Protein AF-A0A2W6BPJ9-F1 (afdb_monomer)

Nearest PDB structures (foldseek):
  1zm5-assembly1_A  TM=8.215E-01  e=1.555E-15  Escherichia coli
  1omh-assembly1_A  TM=8.463E-01  e=1.061E-14  Escherichia coli
  8a1c-assembly1_A  TM=8.293E-01  e=7.998E-15  Escherichia coli
  3l6t-assembly1_A  TM=7.708E-01  e=1.687E-13  Escherichia coli
  3l57-assembly2_B  TM=8.097E-01  e=3.365E-12  Escherichia coli

Foldseek 3Di:
DDDDDDPDDDDDDDDDLKDKDWAWLVNQVVVLCVLQVVPDFDDDLQPDDDPNGRGFDFKFWLWDCVVLPHDRPDGQDSQCSNLLLVCAHSNPSHHQADADPVNIRRSWMWIKGWDPLQLLVCLSVDDPVVVVLLVVLLSVLLSQLQVVCLVPFLFDWDDPDPPDIDRHHFPIFGKMKTWDFFDPDDPPDHTFGITMMTITTSFTQHPVRGTYHTNPVSCVVCSNVSNLSSQVSSVVSVVVVVFAKDFLDDDRRSHIHTDPDDPVVSVVSCVVVVVVVVVVVVVVVVVVVVVVVVVD

Solvent-accessible surface area (backbone atoms only — not comparable to full-atom values): 16330 Å² total; per-residue (Å²): 136,84,81,84,82,84,82,74,86,76,85,87,76,80,97,53,52,43,41,79,45,81,35,39,48,90,54,30,64,69,50,51,39,51,63,62,39,76,72,60,82,71,59,71,69,67,90,40,67,54,98,81,38,60,46,53,53,73,31,32,44,66,32,48,34,64,82,53,79,41,66,54,89,47,67,53,47,69,70,45,49,53,31,35,34,71,36,19,32,73,69,76,67,44,75,43,42,80,59,43,98,82,68,63,35,70,15,28,38,35,43,31,42,43,59,44,62,45,53,15,52,47,46,71,72,41,57,73,70,59,27,52,51,53,50,50,29,50,52,54,11,48,44,52,21,53,53,46,40,37,75,70,41,47,29,31,71,45,75,80,50,98,89,41,71,47,67,37,55,33,78,41,44,32,27,35,33,31,48,46,57,52,42,81,65,51,91,98,45,68,30,35,53,33,38,31,32,45,30,36,38,55,26,27,24,37,89,85,70,46,47,33,62,61,32,62,66,49,47,58,74,43,36,67,59,45,34,48,44,23,51,52,40,30,51,51,42,42,42,74,74,67,50,56,74,36,68,59,29,72,88,87,42,76,36,56,37,49,57,89,57,60,65,72,58,51,59,68,50,34,57,70,58,53,52,53,51,51,53,51,52,51,51,50,54,52,50,51,53,53,49,53,66,71,75,108

Secondary structure (DSSP, 8-state):
-PPP------------SEEEEEEEHHHHHHHHHHHTTTTS---TT-S-EETTEE-PPPPEEEE-GGGGT--TTSPPPHHHHHHHHTTB-TTT-SBSSPPPTTS--EEEEEEEEE--HHHHHHHHHS-HHHHHHHHHHHHHHHHHHHHHHHHH---EEEE-SSS-EEEE--SEEEEEEEEEEEPPPBTTBPPPEEEEEEEEEEEEE-TTS-EE---HHHHHHHHHHHHHHHHHHHHHHHHHTT--EEEEESTTS-EEEETTS-HHHHHHT-HHHHHHHHHHHHHHHHHHHHHHHHH-

Radius of gyration: 20.71 Å; Cα contacts (8 Å, |Δi|>4): 487; chains: 1; bounding box: 56×62×58 Å

pLDDT: mean 82.39, std 17.47, range [24.72, 98.5]

Mean predicted aligned error: 9.36 Å

Sequence (296 aa):
MPEPSSSSADPQRGFGVLILAKITQSAAGGYAEYLEGKAQPPALGDYYLKDGERTEAPGRWSAGATQFGLDPGQPVTDAQLHTLMDVRRPDTGQELRRAGASGEAVAALDATFSAPKSVSAVWALAAPELRAQIEQAHEGAIDRALSYATRQVPMLRRRVSQDTVLHEKAIGLIATSWRHSTARAVEDQPPDPQLHSHVLLHGAVRRDGRIVAIDSRSWLVHQRELGAAYRTELARELAELGFALRRGTGRGERYFELGAIPQPLLERWSSRHHQVHAAIAQRLADQERELEATIA

Structure (mmCIF, N/CA/C/O backbone):
data_AF-A0A2W6BPJ9-F1
#
_entry.id   AF-A0A2W6BPJ9-F1
#
loop_
_atom_site.group_PDB
_atom_site.id
_atom_site.type_symbol
_atom_site.label_atom_id
_atom_site.label_alt_id
_atom_site.label_comp_id
_atom_site.label_asym_id
_atom_site.label_entity_id
_atom_site.label_seq_id
_atom_site.pdbx_PDB_ins_code
_atom_site.Cartn_x
_atom_site.Cartn_y
_atom_site.Cartn_z
_atom_site.occupancy
_atom_site.B_iso_or_equiv
_atom_site.auth_seq_id
_atom_site.auth_comp_id
_atom_site.auth_asym_id
_atom_site.auth_atom_id
_atom_site.pdbx_PDB_model_num
ATOM 1 N N . MET A 1 1 ? -6.645 46.620 0.895 1.00 30.94 1 MET A N 1
ATOM 2 C CA . MET A 1 1 ? -7.176 45.281 1.213 1.00 30.94 1 MET A CA 1
ATOM 3 C C . MET A 1 1 ? -6.167 44.262 0.720 1.00 30.94 1 MET A C 1
ATOM 5 O O . MET A 1 1 ? -5.995 44.199 -0.489 1.00 30.94 1 MET A O 1
ATOM 9 N N . PRO A 1 2 ? -5.434 43.566 1.599 1.00 29.72 2 PRO A N 1
ATOM 10 C CA . PRO A 1 2 ? -4.557 42.487 1.172 1.00 29.72 2 PRO A CA 1
ATOM 11 C C . PRO A 1 2 ? -5.348 41.174 1.099 1.00 29.72 2 PRO A C 1
ATOM 13 O O . PRO A 1 2 ? -6.142 40.872 1.991 1.00 29.72 2 PRO A O 1
ATOM 16 N N . GLU A 1 3 ? -5.155 40.434 0.011 1.00 25.17 3 GLU A N 1
ATOM 17 C CA . GLU A 1 3 ? -5.706 39.095 -0.198 1.00 25.17 3 GLU A CA 1
ATOM 18 C C . GLU A 1 3 ? -5.070 38.070 0.760 1.00 25.17 3 GLU A C 1
ATOM 20 O O . GLU A 1 3 ? -3.883 38.187 1.082 1.00 25.17 3 GLU A O 1
ATOM 25 N N . PRO A 1 4 ? -5.822 37.058 1.228 1.00 28.42 4 PRO A N 1
ATOM 26 C CA . PRO A 1 4 ? -5.275 36.007 2.069 1.00 28.42 4 PRO A CA 1
ATOM 27 C C . PRO A 1 4 ? -4.539 34.964 1.218 1.00 28.42 4 PRO A C 1
ATOM 29 O O . PRO A 1 4 ? -5.115 34.319 0.345 1.00 28.42 4 PRO A O 1
ATOM 32 N N . SER A 1 5 ? -3.257 34.768 1.518 1.00 27.42 5 SER A N 1
ATOM 33 C CA . SER A 1 5 ? -2.434 33.683 0.993 1.00 27.42 5 SER A CA 1
ATOM 34 C C . SER A 1 5 ? -2.898 32.330 1.549 1.00 27.42 5 SER A C 1
ATOM 36 O O . SER A 1 5 ? -2.730 32.015 2.728 1.00 27.42 5 SER A O 1
ATOM 38 N N . SER A 1 6 ? -3.479 31.492 0.690 1.00 27.53 6 SER A N 1
ATOM 39 C CA . SER A 1 6 ? -3.778 30.096 1.013 1.00 27.53 6 SER A CA 1
ATOM 40 C C . SER A 1 6 ? -2.497 29.258 0.956 1.00 27.53 6 SER A C 1
ATOM 42 O O . SER A 1 6 ? -2.103 28.751 -0.092 1.00 27.53 6 SER A O 1
ATOM 44 N N . SER A 1 7 ? -1.837 29.120 2.104 1.00 25.84 7 SER A N 1
ATO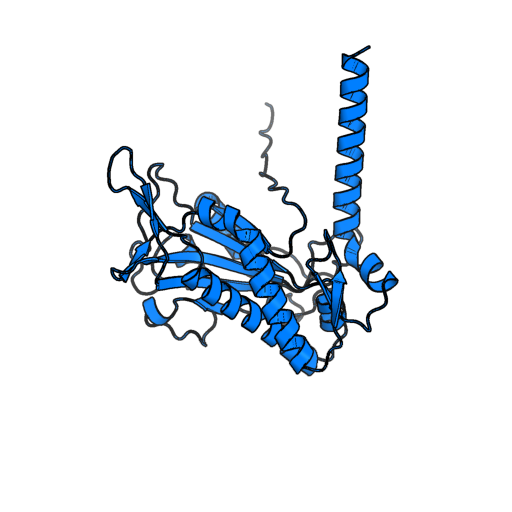M 45 C CA . SER A 1 7 ? -0.756 28.156 2.328 1.00 25.84 7 SER A CA 1
ATOM 46 C C . SER A 1 7 ? -1.319 26.727 2.306 1.00 25.84 7 SER A C 1
ATOM 48 O O . SER A 1 7 ? -1.768 26.217 3.334 1.00 25.84 7 SER A O 1
ATOM 50 N N . SER A 1 8 ? -1.284 26.059 1.150 1.00 28.19 8 SER A N 1
ATOM 51 C CA . SER A 1 8 ? -1.470 24.606 1.066 1.00 28.19 8 SER A CA 1
ATOM 52 C C . SER A 1 8 ? -0.246 23.913 1.669 1.00 28.19 8 SER A C 1
ATOM 54 O O . SER A 1 8 ? 0.868 24.074 1.173 1.00 28.19 8 SER A O 1
ATOM 56 N N . ALA A 1 9 ? -0.441 23.167 2.755 1.00 24.72 9 ALA A N 1
ATOM 57 C CA . ALA A 1 9 ? 0.614 22.406 3.413 1.00 24.72 9 ALA A CA 1
ATOM 58 C C . ALA A 1 9 ? 1.211 21.363 2.448 1.00 24.72 9 ALA A C 1
ATOM 60 O O . ALA A 1 9 ? 0.528 20.416 2.064 1.00 24.72 9 ALA A O 1
ATOM 61 N N . ASP A 1 10 ? 2.479 21.542 2.076 1.00 26.95 10 ASP A N 1
ATOM 62 C CA . ASP A 1 10 ? 3.282 20.598 1.293 1.00 26.95 10 ASP A CA 1
ATOM 63 C C . ASP A 1 10 ? 3.985 19.601 2.238 1.00 26.95 10 ASP A C 1
ATOM 65 O O . ASP A 1 10 ? 4.891 19.989 2.985 1.00 26.95 10 ASP A O 1
ATOM 69 N N . PRO A 1 11 ? 3.588 18.315 2.281 1.00 28.77 11 PRO A N 1
ATOM 70 C CA . PRO A 1 11 ? 4.271 17.327 3.097 1.00 28.77 11 PRO A CA 1
ATOM 71 C C . PRO A 1 11 ? 5.474 16.762 2.329 1.00 28.77 11 PRO A C 1
ATOM 73 O O . PRO A 1 11 ? 5.401 15.699 1.710 1.00 28.77 11 PRO A O 1
ATOM 76 N N . GLN A 1 12 ? 6.620 17.433 2.428 1.00 33.81 12 GLN A N 1
ATOM 77 C CA . GLN A 1 12 ? 7.905 16.896 1.970 1.00 33.81 12 GLN A CA 1
ATOM 78 C C . GLN A 1 12 ? 8.260 15.600 2.732 1.00 33.81 12 GLN A C 1
ATOM 80 O O . GLN A 1 12 ? 8.371 15.599 3.961 1.00 33.81 12 GLN A O 1
ATOM 85 N N . ARG A 1 13 ? 8.453 14.475 2.020 1.00 33.78 13 ARG A N 1
ATOM 86 C CA . ARG A 1 13 ? 8.927 13.190 2.584 1.00 33.78 13 ARG A CA 1
ATOM 87 C C . ARG A 1 13 ? 9.952 12.520 1.663 1.00 33.78 13 ARG A C 1
ATOM 89 O O . ARG A 1 13 ? 9.759 12.438 0.455 1.00 33.78 13 ARG A O 1
ATOM 96 N N . GLY A 1 14 ? 11.051 12.058 2.263 1.00 28.09 14 GLY A N 1
ATOM 97 C CA . GLY A 1 14 ? 12.204 11.467 1.577 1.00 28.09 14 GLY A CA 1
ATOM 98 C C . GLY A 1 14 ? 11.950 10.097 0.941 1.00 28.09 14 GLY A C 1
ATOM 99 O O . GLY A 1 14 ? 11.017 9.381 1.300 1.00 28.09 14 GLY A O 1
ATOM 100 N N . PHE A 1 15 ? 12.837 9.727 0.013 1.00 35.34 15 PHE A N 1
ATOM 101 C CA . PHE A 1 15 ? 12.783 8.479 -0.749 1.00 35.34 15 PHE A CA 1
ATOM 102 C C . PHE A 1 15 ? 12.939 7.245 0.148 1.00 35.34 15 PHE A C 1
ATOM 104 O O . PHE A 1 15 ? 14.020 6.938 0.658 1.00 35.34 15 PHE A O 1
ATOM 111 N N . GLY A 1 16 ? 11.839 6.519 0.311 1.00 47.81 16 GLY A N 1
ATOM 112 C CA . GLY A 1 16 ? 11.780 5.194 0.907 1.00 47.81 16 GLY A CA 1
ATOM 113 C C . GLY A 1 16 ? 10.773 4.345 0.141 1.00 47.81 16 GLY A C 1
ATOM 114 O O . GLY A 1 16 ? 9.796 4.863 -0.384 1.00 47.81 16 GLY A O 1
ATOM 115 N N . VAL A 1 17 ? 11.008 3.034 0.078 1.00 55.97 17 VAL A N 1
ATOM 116 C CA . VAL A 1 17 ? 10.082 2.086 -0.573 1.00 55.97 17 VAL A CA 1
ATOM 117 C C . VAL A 1 17 ? 8.724 2.002 0.136 1.00 55.97 17 VAL A C 1
ATOM 119 O O . VAL A 1 17 ? 7.738 1.615 -0.479 1.00 55.97 17 VAL A O 1
ATOM 122 N N . LEU A 1 18 ? 8.670 2.401 1.408 1.00 64.31 18 LEU A N 1
ATOM 123 C CA . LEU A 1 18 ? 7.434 2.654 2.132 1.00 64.31 18 LEU A CA 1
ATOM 124 C C . LEU A 1 18 ? 7.443 4.098 2.635 1.00 64.31 18 LEU A C 1
ATOM 126 O O . LEU A 1 18 ? 8.351 4.474 3.382 1.00 64.31 18 LEU A O 1
ATOM 130 N N . ILE A 1 19 ? 6.435 4.876 2.252 1.00 74.25 19 ILE A N 1
ATOM 131 C CA . ILE A 1 19 ? 6.173 6.210 2.800 1.00 74.25 19 ILE A CA 1
ATOM 132 C C . ILE A 1 19 ? 4.912 6.116 3.652 1.00 74.25 19 ILE A C 1
ATOM 134 O O . ILE A 1 19 ? 3.911 5.563 3.219 1.00 74.25 19 ILE A O 1
ATOM 138 N N . LEU A 1 20 ? 4.963 6.636 4.877 1.00 64.81 20 LEU A N 1
ATOM 139 C CA . LEU A 1 20 ? 3.768 6.819 5.698 1.00 64.81 20 LEU A CA 1
ATOM 140 C C . LEU A 1 20 ? 3.263 8.251 5.523 1.00 64.81 20 LEU A C 1
ATOM 142 O O . LEU A 1 20 ? 4.095 9.148 5.464 1.00 64.81 20 LEU A O 1
ATOM 146 N N . ALA A 1 21 ? 1.961 8.505 5.551 1.00 76.25 21 ALA A N 1
ATOM 147 C CA . ALA A 1 21 ? 1.366 9.821 5.775 1.00 76.25 21 ALA A CA 1
ATOM 148 C C . ALA A 1 21 ? 0.123 9.695 6.671 1.00 76.25 21 ALA A C 1
ATOM 150 O O . ALA A 1 21 ? -0.490 8.636 6.760 1.00 76.25 21 ALA A O 1
ATOM 151 N N . LYS A 1 22 ? -0.221 10.763 7.399 1.00 80.19 22 LYS A N 1
ATOM 152 C CA . LYS A 1 22 ? -1.467 10.833 8.178 1.00 80.19 22 LYS A CA 1
ATOM 153 C C . LYS A 1 22 ? -2.461 11.666 7.394 1.00 80.19 22 LYS A C 1
ATOM 155 O O . LYS A 1 22 ? -2.111 12.780 7.017 1.00 80.19 22 LYS A O 1
ATOM 160 N N . ILE A 1 23 ? -3.672 11.160 7.225 1.00 79.06 23 ILE A N 1
ATOM 161 C CA . ILE A 1 23 ? -4.756 11.903 6.593 1.00 79.06 23 ILE A CA 1
ATOM 162 C C . ILE A 1 23 ? -5.738 12.291 7.690 1.00 79.06 23 ILE A C 1
ATOM 164 O O . ILE A 1 23 ? -6.251 11.430 8.405 1.00 79.06 23 ILE A O 1
ATOM 168 N N . THR A 1 24 ? -5.946 13.588 7.882 1.00 78.88 24 THR A N 1
ATOM 169 C CA . THR A 1 24 ? -6.967 14.125 8.790 1.00 78.88 24 THR A CA 1
ATOM 170 C C . THR A 1 24 ? -8.324 14.109 8.091 1.00 78.88 24 THR A C 1
ATOM 172 O O . THR A 1 24 ? -8.383 14.137 6.863 1.00 78.88 24 THR A O 1
ATOM 175 N N . GLN A 1 25 ? -9.424 14.094 8.848 1.00 71.38 25 GLN A N 1
ATOM 176 C CA . GLN A 1 25 ? -10.772 14.182 8.263 1.00 71.38 25 GLN A CA 1
ATOM 177 C C . GLN A 1 25 ? -10.965 15.426 7.378 1.00 71.38 25 GLN A C 1
ATOM 179 O O . GLN A 1 25 ? -11.615 15.348 6.344 1.00 71.38 25 GLN A O 1
ATOM 184 N N . SER A 1 26 ? -10.343 16.556 7.723 1.00 74.31 26 SER A N 1
ATOM 185 C CA . SER A 1 26 ? -10.413 17.788 6.924 1.00 74.31 26 SER A CA 1
ATOM 186 C C . SER A 1 26 ? -9.778 17.664 5.533 1.00 74.31 26 SER A C 1
ATOM 188 O O . SER A 1 26 ? -10.244 18.300 4.594 1.00 74.31 26 SER A O 1
ATOM 190 N N . ALA A 1 27 ? -8.741 16.836 5.381 1.00 76.31 27 ALA A N 1
ATOM 191 C CA . ALA A 1 27 ? -8.066 16.587 4.104 1.00 76.31 27 ALA A CA 1
ATOM 192 C C . ALA A 1 27 ? -8.609 15.348 3.367 1.00 76.31 27 ALA A C 1
ATOM 194 O O . ALA A 1 27 ? -8.155 15.025 2.270 1.00 76.31 27 ALA A O 1
ATOM 195 N N . ALA A 1 28 ? -9.555 14.631 3.974 1.00 74.00 28 ALA A N 1
ATOM 196 C CA . ALA A 1 28 ? -9.960 13.302 3.550 1.00 74.00 28 ALA A CA 1
ATOM 197 C C . ALA A 1 28 ? -10.696 13.284 2.201 1.00 74.00 28 ALA A C 1
ATOM 199 O O . ALA A 1 28 ? -10.403 12.424 1.373 1.00 74.00 28 ALA A O 1
ATOM 200 N N . GLY A 1 29 ? -11.591 14.251 1.964 1.00 72.06 29 GLY A N 1
ATOM 201 C CA . GLY A 1 29 ? -12.359 14.356 0.717 1.00 72.06 29 GLY A CA 1
ATOM 202 C C . GLY A 1 29 ? -11.466 14.553 -0.510 1.00 72.06 29 GLY A C 1
ATOM 203 O O . GLY A 1 29 ? -11.461 13.715 -1.404 1.00 72.06 29 GLY A O 1
ATOM 204 N N . GLY A 1 30 ? -10.624 15.592 -0.504 1.00 71.88 30 GLY A N 1
ATOM 205 C CA . GLY A 1 30 ? -9.704 15.851 -1.620 1.00 71.88 30 GLY A CA 1
ATOM 206 C C . GLY A 1 30 ? -8.657 14.747 -1.817 1.00 71.88 30 GLY A C 1
ATOM 207 O O . GLY A 1 30 ? -8.194 14.511 -2.929 1.00 71.88 30 GLY A O 1
ATOM 208 N N . TYR A 1 31 ? -8.295 14.028 -0.750 1.00 78.25 31 TYR A N 1
ATOM 209 C CA . TYR A 1 31 ? -7.396 12.883 -0.863 1.00 78.25 31 TYR A CA 1
ATOM 210 C C . TYR A 1 31 ? -8.085 11.654 -1.493 1.00 78.25 31 TYR A C 1
ATOM 212 O O . TYR A 1 31 ? -7.448 10.943 -2.266 1.00 78.25 31 TYR A O 1
ATOM 220 N N . ALA A 1 32 ? -9.374 11.418 -1.219 1.00 75.00 32 ALA A N 1
ATOM 221 C CA . ALA A 1 32 ? -10.152 10.369 -1.884 1.00 75.00 32 ALA A CA 1
ATOM 222 C C . ALA A 1 32 ? -10.279 10.636 -3.395 1.00 75.00 32 ALA A C 1
ATOM 224 O O . ALA A 1 32 ? -9.968 9.762 -4.200 1.00 75.00 32 ALA A O 1
ATOM 225 N N . GLU A 1 33 ? -10.605 11.873 -3.779 1.00 74.69 33 GLU A N 1
ATOM 226 C CA . GLU A 1 33 ? -10.679 12.290 -5.189 1.00 74.69 33 GLU A CA 1
ATOM 227 C C . GLU A 1 33 ? -9.340 12.121 -5.927 1.00 74.69 33 GLU A C 1
ATOM 229 O O . GLU A 1 33 ? -9.310 11.739 -7.100 1.00 74.69 33 GLU A O 1
ATOM 234 N N . TYR A 1 34 ? -8.219 12.373 -5.238 1.00 76.38 34 TYR A N 1
ATOM 235 C CA . TYR A 1 34 ? -6.876 12.143 -5.774 1.00 76.38 34 TYR A CA 1
ATOM 236 C C . TYR A 1 34 ? -6.618 10.664 -6.100 1.00 76.38 34 TYR A C 1
ATOM 238 O O . TYR A 1 34 ? -6.076 10.373 -7.166 1.00 76.38 34 TYR A O 1
ATOM 246 N N . LEU A 1 35 ? -7.001 9.739 -5.213 1.00 75.88 35 LEU A N 1
ATOM 247 C CA . LEU A 1 35 ? -6.808 8.297 -5.421 1.00 75.88 35 LEU A CA 1
ATOM 248 C C . LEU A 1 35 ? -7.675 7.731 -6.550 1.00 75.88 35 LEU A C 1
ATOM 250 O O . LEU A 1 35 ? -7.295 6.766 -7.205 1.00 75.88 35 LEU A O 1
ATOM 254 N N . GLU A 1 36 ? -8.838 8.329 -6.783 1.00 71.69 36 GLU A N 1
ATOM 255 C CA . GLU A 1 36 ? -9.759 7.926 -7.849 1.00 71.69 36 GLU A CA 1
ATOM 256 C C . GLU A 1 36 ? -9.376 8.512 -9.219 1.00 71.69 36 GLU A C 1
ATOM 258 O O . GLU A 1 36 ? -10.082 8.303 -10.202 1.00 71.69 36 GLU A O 1
ATOM 263 N N . GLY A 1 37 ? -8.277 9.270 -9.307 1.00 64.88 37 GLY A N 1
ATOM 264 C CA . GLY A 1 37 ? -7.818 9.886 -10.555 1.00 64.88 37 GLY A CA 1
ATOM 265 C C . GLY A 1 37 ? -8.689 11.049 -11.049 1.00 64.88 37 GLY A C 1
ATOM 266 O O . GLY A 1 37 ? -8.363 11.655 -12.065 1.00 64.88 37 GLY A O 1
ATOM 267 N N . LYS A 1 38 ? -9.745 11.429 -10.313 1.00 61.28 38 LYS A N 1
ATOM 268 C CA . LYS A 1 38 ? -10.699 12.497 -10.682 1.00 61.28 38 LYS A CA 1
ATOM 269 C C . LYS A 1 38 ? -10.094 13.906 -10.649 1.00 61.28 38 LYS A C 1
ATOM 271 O O . LYS A 1 38 ? -10.694 14.850 -11.151 1.00 61.28 38 LYS A O 1
ATOM 276 N N . ALA A 1 39 ? -8.912 14.059 -10.056 1.00 55.94 39 ALA A N 1
ATOM 277 C CA . ALA A 1 39 ? -8.287 15.354 -9.805 1.00 55.94 39 ALA A CA 1
ATOM 278 C C . ALA A 1 39 ? -7.366 15.869 -10.933 1.00 55.94 39 ALA A C 1
ATOM 280 O O . ALA A 1 39 ? -6.827 16.968 -10.797 1.00 55.94 39 ALA A O 1
ATOM 281 N N . GLN A 1 40 ? -7.109 15.102 -12.006 1.00 59.91 40 GLN A N 1
ATOM 282 C CA . GLN A 1 40 ? -6.128 15.487 -13.036 1.00 59.91 40 GLN A CA 1
ATOM 283 C C . GLN A 1 40 ? -6.548 15.099 -14.464 1.00 59.91 40 GLN A C 1
ATOM 285 O O . GLN A 1 40 ? -7.063 14.001 -14.664 1.00 59.91 40 GLN A O 1
ATOM 290 N N . PRO A 1 41 ? -6.282 15.956 -15.471 1.00 54.84 41 PRO A N 1
ATOM 291 C CA . PRO A 1 41 ? -6.502 15.610 -16.873 1.00 54.84 41 PRO A CA 1
ATOM 292 C C . PRO A 1 41 ? -5.524 14.512 -17.347 1.00 54.84 41 PRO A C 1
ATOM 294 O O . PRO A 1 41 ? -4.420 14.414 -16.799 1.00 54.84 41 PRO A O 1
ATOM 297 N N . PRO A 1 42 ? -5.888 13.714 -18.373 1.00 58.38 42 PRO A N 1
ATOM 298 C CA . PRO A 1 42 ? -4.999 12.708 -18.955 1.00 58.38 42 PRO A CA 1
ATOM 299 C C . PRO A 1 42 ? -3.732 13.340 -19.545 1.00 58.38 42 PRO A C 1
ATOM 301 O O . PRO A 1 42 ? -3.794 14.405 -20.166 1.00 58.38 42 PRO A O 1
ATOM 304 N N . ALA A 1 43 ? -2.589 12.673 -19.392 1.00 60.47 43 ALA A N 1
ATOM 305 C CA . ALA A 1 43 ? -1.291 13.141 -19.869 1.00 60.47 43 ALA A CA 1
ATOM 306 C C . ALA A 1 43 ? -0.509 12.049 -20.616 1.00 60.47 43 ALA A C 1
ATOM 308 O O . ALA A 1 43 ? -0.782 10.850 -20.536 1.00 60.47 43 ALA A O 1
ATOM 309 N N . LEU A 1 44 ? 0.509 12.477 -21.368 1.00 51.69 44 LEU A N 1
ATOM 310 C CA . LEU A 1 44 ? 1.397 11.573 -22.093 1.00 51.69 44 LEU A CA 1
ATOM 311 C C . LEU A 1 44 ? 2.185 10.717 -21.088 1.00 51.69 44 LEU A C 1
ATOM 313 O O . LEU A 1 44 ? 3.000 11.256 -20.349 1.00 51.69 44 LEU A O 1
ATOM 317 N N . GLY A 1 45 ? 1.944 9.404 -21.057 1.00 55.84 45 GLY A N 1
ATOM 318 C CA . GLY A 1 45 ? 2.510 8.496 -20.049 1.00 55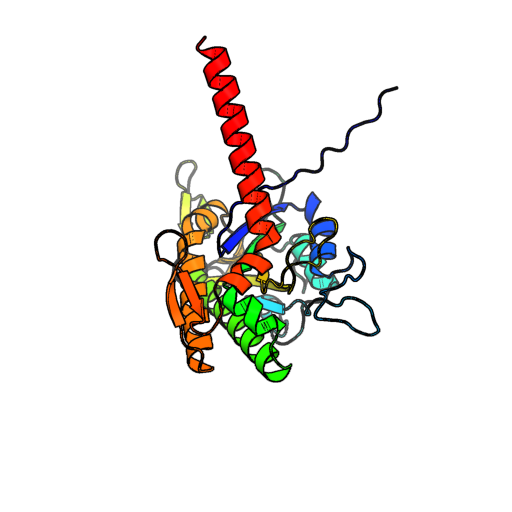.84 45 GLY A CA 1
ATOM 319 C C . GLY A 1 45 ? 1.471 7.800 -19.165 1.00 55.84 45 GLY A C 1
ATOM 320 O O . GLY A 1 45 ? 1.858 6.995 -18.323 1.00 55.84 45 GLY A O 1
ATOM 321 N N . ASP A 1 46 ? 0.175 8.055 -19.362 1.00 66.25 46 ASP A N 1
ATOM 322 C CA . ASP A 1 46 ? -0.889 7.300 -18.697 1.00 66.25 46 ASP A CA 1
ATOM 323 C C . ASP A 1 46 ? -1.036 5.901 -19.311 1.00 66.25 46 ASP A C 1
ATOM 325 O O . ASP A 1 46 ? -1.332 5.729 -20.493 1.00 66.25 46 ASP A O 1
ATOM 329 N N . TYR A 1 47 ? -0.813 4.877 -18.487 1.00 62.31 47 TYR A N 1
ATOM 330 C CA . TYR A 1 47 ? -0.807 3.474 -18.917 1.00 62.31 47 TYR A CA 1
ATOM 331 C C . TYR A 1 47 ? -2.186 2.803 -18.841 1.00 62.31 47 TYR A C 1
ATOM 333 O O . TYR A 1 47 ? -2.353 1.695 -19.356 1.00 62.31 47 TYR A O 1
ATOM 341 N N . TYR A 1 48 ? -3.162 3.466 -18.216 1.00 60.59 48 TYR A N 1
ATOM 342 C CA . TYR A 1 48 ? -4.549 3.025 -18.123 1.00 60.59 48 TYR A CA 1
ATOM 343 C C . TYR A 1 48 ? -5.470 4.114 -18.672 1.00 60.59 48 TYR A C 1
ATOM 345 O O . TYR A 1 48 ? -5.739 5.125 -18.020 1.00 60.59 48 TYR A O 1
ATOM 353 N N . LEU A 1 49 ? -5.951 3.886 -19.892 1.00 64.81 49 LEU A N 1
ATOM 354 C CA . LEU A 1 49 ? -6.931 4.735 -20.555 1.00 64.81 49 LEU A CA 1
ATOM 355 C C . LEU A 1 49 ? -8.185 3.910 -20.831 1.00 64.81 49 LEU A C 1
ATOM 357 O O . LEU A 1 49 ? -8.099 2.826 -21.414 1.00 64.81 49 LEU A O 1
ATOM 361 N N . LYS A 1 50 ? -9.345 4.432 -20.441 1.00 56.16 50 LYS A N 1
ATOM 362 C CA . LYS A 1 50 ? -10.655 3.908 -20.825 1.00 56.16 50 LYS A CA 1
ATOM 363 C C . LYS A 1 50 ? -11.400 5.010 -21.561 1.00 56.16 50 LYS A C 1
ATOM 365 O O . LYS A 1 50 ? -11.522 6.110 -21.043 1.00 56.16 50 LYS A O 1
ATOM 370 N N . ASP A 1 51 ? -11.838 4.730 -22.785 1.00 66.88 51 ASP A N 1
ATOM 371 C CA . ASP A 1 51 ? -12.537 5.701 -23.643 1.00 66.88 51 ASP A CA 1
ATOM 372 C C . ASP A 1 51 ? -11.766 7.029 -23.844 1.00 66.88 51 ASP A C 1
ATOM 374 O O . ASP A 1 51 ? -12.348 8.074 -24.110 1.00 66.88 51 ASP A O 1
ATOM 378 N N . GLY A 1 52 ? -10.430 6.986 -23.739 1.00 60.88 52 GLY A N 1
ATOM 379 C CA . GLY A 1 52 ? -9.554 8.161 -23.828 1.00 60.88 52 GLY A CA 1
ATOM 380 C C . GLY A 1 52 ? -9.376 8.931 -22.514 1.00 60.88 52 GLY A C 1
ATOM 381 O O . GLY A 1 52 ? -8.564 9.852 -22.465 1.00 60.88 52 GLY A O 1
ATOM 382 N N . GLU A 1 53 ? -10.067 8.534 -21.446 1.00 59.19 53 GLU A N 1
ATOM 383 C CA . GLU A 1 53 ? -9.927 9.107 -20.110 1.00 59.19 53 GLU A CA 1
ATOM 384 C C . GLU A 1 53 ? -8.987 8.269 -19.239 1.00 59.19 53 GLU A C 1
ATOM 386 O O . GLU A 1 53 ? -8.983 7.033 -19.283 1.00 59.19 53 GLU A O 1
ATOM 391 N N . ARG A 1 54 ? -8.185 8.950 -18.416 1.00 63.16 54 ARG A N 1
ATOM 392 C CA . ARG A 1 54 ? -7.343 8.302 -17.410 1.00 63.16 54 ARG A CA 1
ATOM 393 C C . ARG A 1 54 ? -8.240 7.558 -16.431 1.00 63.16 54 ARG A C 1
ATOM 395 O O . ARG A 1 54 ? -9.148 8.134 -15.845 1.00 63.16 54 ARG A O 1
ATOM 402 N N . THR A 1 55 ? -7.970 6.275 -16.246 1.00 65.00 55 THR A N 1
ATOM 403 C CA . THR A 1 55 ? -8.661 5.450 -15.254 1.00 65.00 55 THR A CA 1
ATOM 404 C C . THR A 1 55 ? -7.608 4.794 -14.383 1.00 65.00 55 THR A C 1
ATOM 406 O O . THR A 1 55 ? -6.825 3.995 -14.878 1.00 65.00 55 THR A O 1
ATOM 409 N N . GLU A 1 56 ? -7.553 5.126 -13.096 1.00 69.88 56 GLU A N 1
ATOM 410 C CA . GLU A 1 56 ? -6.681 4.398 -12.168 1.00 69.88 56 GLU A CA 1
ATOM 411 C C . GLU A 1 56 ? -7.205 2.976 -11.935 1.00 69.88 56 GLU A C 1
ATOM 413 O O . GLU A 1 56 ? -8.377 2.666 -12.181 1.00 69.88 56 GLU A O 1
ATOM 418 N N . ALA A 1 57 ? -6.331 2.089 -11.456 1.00 76.62 57 ALA A N 1
ATOM 419 C CA . ALA A 1 57 ? -6.768 0.758 -11.061 1.00 76.62 57 ALA A CA 1
ATOM 420 C C . ALA A 1 57 ? -7.867 0.874 -9.984 1.00 76.62 57 ALA A C 1
ATOM 422 O O . ALA A 1 57 ? -7.735 1.694 -9.069 1.00 76.62 57 ALA A O 1
ATOM 423 N N . PRO A 1 58 ? -8.936 0.059 -10.057 1.00 84.38 58 PRO A N 1
ATOM 424 C CA . PRO A 1 58 ? -10.013 0.133 -9.083 1.00 84.38 58 PRO A CA 1
ATOM 425 C C . PRO A 1 58 ? -9.465 -0.099 -7.674 1.00 84.38 58 PRO A C 1
ATOM 427 O O . PRO A 1 58 ? -8.611 -0.967 -7.461 1.00 84.38 58 PRO A O 1
ATOM 430 N N . GLY A 1 59 ? -9.976 0.666 -6.708 1.00 90.81 59 GLY A N 1
ATOM 431 C CA . GLY A 1 59 ? -9.634 0.469 -5.305 1.00 90.81 59 GLY A CA 1
ATOM 432 C C . GLY A 1 59 ? -9.956 -0.961 -4.878 1.00 90.81 59 GLY A C 1
ATOM 433 O O . GLY A 1 59 ? -10.986 -1.513 -5.265 1.00 90.81 59 GLY A O 1
ATOM 434 N N . ARG A 1 60 ? -9.095 -1.577 -4.068 1.00 95.38 60 ARG A N 1
ATOM 435 C CA . ARG A 1 60 ? -9.333 -2.921 -3.519 1.00 95.38 60 ARG A CA 1
ATOM 436 C C . ARG A 1 60 ? -9.329 -2.935 -2.003 1.00 95.38 60 ARG A C 1
ATOM 438 O O . ARG A 1 60 ? -8.715 -2.088 -1.353 1.00 95.38 60 ARG A O 1
ATOM 445 N N . TRP A 1 61 ? -9.931 -3.972 -1.441 1.00 97.31 61 TRP A N 1
ATOM 446 C CA . TRP A 1 61 ? -9.761 -4.317 -0.039 1.00 97.31 61 TRP A CA 1
ATOM 447 C C . TRP A 1 61 ? -8.455 -5.090 0.157 1.00 97.31 61 TRP A C 1
ATOM 449 O O . TRP A 1 61 ? -8.330 -6.225 -0.287 1.00 97.31 61 TRP A O 1
ATOM 459 N N . SER A 1 62 ? -7.489 -4.499 0.859 1.00 96.50 62 SER A N 1
ATOM 460 C CA . SER A 1 62 ? -6.262 -5.203 1.270 1.00 96.50 62 SER A CA 1
ATOM 461 C C . SER A 1 62 ? -6.436 -5.931 2.606 1.00 96.50 62 SER A C 1
ATOM 463 O O . SER A 1 62 ? -5.707 -6.874 2.902 1.00 96.50 62 SER A O 1
ATOM 465 N N . ALA A 1 63 ? -7.390 -5.499 3.440 1.00 97.06 63 ALA A N 1
ATOM 466 C CA . ALA A 1 63 ? -7.790 -6.204 4.655 1.00 97.06 63 ALA A CA 1
ATOM 467 C C . ALA A 1 63 ? -9.162 -5.737 5.169 1.00 97.06 63 ALA A C 1
ATOM 469 O O . ALA A 1 63 ? -9.528 -4.569 5.045 1.00 97.06 63 ALA A O 1
ATOM 470 N N . GLY A 1 64 ? -9.887 -6.634 5.841 1.00 95.88 64 GLY A N 1
ATOM 471 C CA . GLY A 1 64 ? -11.000 -6.252 6.715 1.00 95.88 64 GLY A CA 1
ATOM 472 C C . GLY A 1 64 ? -12.380 -6.127 6.066 1.00 95.88 64 GLY A C 1
ATOM 473 O O . GLY A 1 64 ? -13.329 -5.882 6.802 1.00 95.88 64 GLY A O 1
ATOM 474 N N . ALA A 1 65 ? -12.534 -6.358 4.756 1.00 96.88 65 ALA A N 1
ATOM 475 C CA . ALA A 1 65 ? -13.839 -6.320 4.072 1.00 96.88 65 ALA A CA 1
ATOM 476 C C . ALA A 1 65 ? -14.908 -7.179 4.777 1.00 96.88 65 ALA A C 1
ATOM 478 O O . ALA A 1 65 ? -16.026 -6.736 5.039 1.00 96.88 65 ALA A O 1
ATOM 479 N N . THR A 1 66 ? -14.522 -8.387 5.196 1.00 96.25 66 THR A N 1
ATOM 480 C CA . THR A 1 66 ? -15.412 -9.343 5.868 1.00 96.25 66 THR A CA 1
ATOM 481 C C . THR A 1 66 ? -15.902 -8.870 7.240 1.00 96.25 66 THR A C 1
ATOM 483 O O . THR A 1 66 ? -16.940 -9.338 7.699 1.00 96.25 66 THR A O 1
ATOM 486 N N . GLN A 1 67 ? -15.232 -7.900 7.880 1.00 95.62 67 GLN A N 1
ATOM 487 C CA . GLN A 1 67 ? -15.705 -7.268 9.126 1.00 95.62 67 GLN A CA 1
ATOM 488 C C . GLN A 1 67 ? -16.970 -6.420 8.923 1.00 95.62 67 GLN A C 1
ATOM 490 O O . GLN A 1 67 ? -17.613 -6.027 9.900 1.00 95.62 67 GLN A O 1
ATOM 495 N N . PHE A 1 68 ? -17.301 -6.133 7.666 1.00 96.56 68 PHE A N 1
ATOM 496 C CA . PHE A 1 68 ? -18.478 -5.388 7.232 1.00 96.56 68 PHE A CA 1
ATOM 497 C C . PHE A 1 68 ? -19.436 -6.265 6.408 1.00 96.56 68 PHE A C 1
ATOM 499 O O . PHE A 1 68 ? -20.349 -5.747 5.778 1.00 96.56 68 PHE A O 1
ATOM 506 N N . GLY A 1 69 ? -19.210 -7.585 6.354 1.00 96.50 69 GLY A N 1
ATOM 507 C CA . GLY A 1 69 ? -19.986 -8.486 5.494 1.00 96.50 69 GLY A CA 1
ATOM 508 C C . GLY A 1 69 ? -19.772 -8.253 3.993 1.00 96.50 69 GLY A C 1
ATOM 509 O O . GLY A 1 69 ? -20.609 -8.662 3.195 1.00 96.50 69 GLY A O 1
ATOM 510 N N . LEU A 1 70 ? -18.676 -7.591 3.609 1.00 96.75 70 LEU A N 1
ATOM 511 C CA . LEU A 1 70 ? -18.336 -7.305 2.217 1.00 96.75 70 LEU A CA 1
ATOM 512 C C . LEU A 1 70 ? -17.422 -8.393 1.643 1.00 96.75 70 LEU A C 1
ATOM 514 O O . LEU A 1 70 ? -16.580 -8.956 2.352 1.00 96.75 70 LEU A O 1
ATOM 518 N N . ASP A 1 71 ? -17.570 -8.649 0.345 1.00 95.31 71 ASP A N 1
ATOM 519 C CA . ASP A 1 71 ? -16.697 -9.544 -0.411 1.00 95.31 71 ASP A CA 1
ATOM 520 C C . ASP A 1 71 ? -15.353 -8.846 -0.704 1.00 95.31 71 ASP A C 1
ATOM 522 O O . ASP A 1 71 ? -15.345 -7.822 -1.393 1.00 95.31 71 ASP A O 1
ATOM 526 N N . PRO A 1 72 ? -14.209 -9.365 -0.213 1.00 92.81 72 PRO A N 1
ATOM 527 C CA . PRO A 1 72 ? -12.896 -8.789 -0.505 1.00 92.81 72 PRO A CA 1
ATOM 528 C C . PRO A 1 72 ? -12.504 -8.861 -1.990 1.00 92.81 72 PRO A C 1
ATOM 530 O O . PRO A 1 72 ? -11.588 -8.149 -2.392 1.00 92.81 72 PRO A O 1
ATOM 533 N N . GLY A 1 73 ? -13.161 -9.705 -2.794 1.00 92.50 73 GLY A N 1
ATOM 534 C CA . GLY A 1 73 ? -12.945 -9.790 -4.239 1.00 92.50 73 GLY A CA 1
ATOM 535 C C . GLY A 1 73 ? -13.604 -8.662 -5.037 1.00 92.50 73 GLY A C 1
ATOM 536 O O . GLY A 1 73 ? -13.260 -8.467 -6.202 1.00 92.50 73 GLY A O 1
ATOM 537 N N . GLN A 1 74 ? -14.529 -7.909 -4.431 1.00 94.62 74 GLN A N 1
ATOM 538 C CA . GLN A 1 74 ? -15.163 -6.761 -5.075 1.00 94.62 74 GLN A CA 1
ATOM 539 C C . GLN A 1 74 ? -14.329 -5.484 -4.883 1.00 94.62 74 GLN A C 1
ATOM 541 O O . GLN A 1 74 ? -13.744 -5.285 -3.811 1.00 94.62 74 GLN A O 1
ATOM 546 N N . PRO A 1 75 ? -14.297 -4.584 -5.883 1.00 94.31 75 PRO A N 1
ATOM 547 C CA . PRO A 1 75 ? -13.698 -3.267 -5.731 1.00 94.31 75 PRO A CA 1
ATOM 548 C C . PRO A 1 75 ? -14.296 -2.465 -4.572 1.00 94.31 75 PRO A C 1
ATOM 550 O O . PRO A 1 75 ? -15.486 -2.558 -4.266 1.00 94.31 75 PRO A O 1
ATOM 553 N N . VAL A 1 76 ? -13.466 -1.622 -3.963 1.00 94.69 76 VAL A N 1
ATOM 554 C CA . VAL A 1 76 ? -13.915 -0.577 -3.043 1.00 94.69 76 VAL A CA 1
ATOM 555 C C . VAL A 1 76 ? -14.636 0.478 -3.867 1.00 94.69 76 VAL A C 1
ATOM 557 O O . VAL A 1 76 ? -14.048 1.082 -4.759 1.00 94.69 76 VAL A O 1
ATOM 560 N N . THR A 1 77 ? -15.909 0.694 -3.562 1.00 93.12 77 THR A N 1
ATOM 561 C CA . THR A 1 77 ? -16.698 1.763 -4.190 1.00 93.12 77 THR A CA 1
ATOM 562 C C . THR A 1 77 ? -16.346 3.127 -3.598 1.00 93.12 77 THR A C 1
ATOM 564 O O . THR A 1 77 ? -15.996 3.214 -2.418 1.00 93.12 77 THR A O 1
ATOM 567 N N . ASP A 1 78 ? -16.553 4.196 -4.365 1.00 88.12 78 ASP A N 1
ATOM 568 C CA . ASP A 1 78 ? -16.373 5.583 -3.917 1.00 88.12 78 ASP A CA 1
ATOM 569 C C . ASP A 1 78 ? -17.144 5.850 -2.613 1.00 88.12 78 ASP A C 1
ATOM 571 O O . ASP A 1 78 ? -16.603 6.356 -1.631 1.00 88.12 78 ASP A O 1
ATOM 575 N N . ALA A 1 79 ? -18.406 5.409 -2.540 1.00 91.81 79 ALA A N 1
ATOM 576 C CA . ALA A 1 79 ? -19.240 5.573 -1.350 1.00 91.81 79 ALA A CA 1
ATOM 577 C C . ALA A 1 79 ? -18.650 4.871 -0.111 1.00 91.81 79 ALA A C 1
ATOM 579 O O . ALA A 1 79 ? -18.687 5.418 0.995 1.00 91.81 79 ALA A O 1
ATOM 580 N N . GLN A 1 80 ? -18.078 3.674 -0.282 1.00 95.69 80 GLN A N 1
ATOM 581 C CA . GLN A 1 80 ? -17.397 2.961 0.801 1.00 95.69 80 GLN A CA 1
ATOM 582 C C . GLN A 1 80 ? -16.118 3.685 1.227 1.00 95.69 80 GLN A C 1
ATOM 584 O O . GLN A 1 80 ? -15.880 3.807 2.430 1.00 95.69 80 GLN A O 1
ATOM 589 N N . LEU A 1 81 ? -15.320 4.183 0.275 1.00 93.56 81 LEU A N 1
ATOM 590 C CA . LEU A 1 81 ? -14.120 4.962 0.572 1.00 93.56 81 LEU A CA 1
ATOM 591 C C . LEU A 1 81 ? -14.481 6.222 1.362 1.00 93.56 81 LEU A C 1
ATOM 593 O O . LEU A 1 81 ? -13.963 6.401 2.461 1.00 93.56 81 LEU A O 1
ATOM 597 N N . HIS A 1 82 ? -15.407 7.044 0.867 1.00 90.81 82 HIS A N 1
ATOM 598 C CA . HIS A 1 82 ? -15.855 8.252 1.563 1.00 90.81 82 HIS A CA 1
ATOM 599 C C . HIS A 1 82 ? -16.372 7.942 2.975 1.00 90.81 82 HIS A C 1
ATOM 601 O O . HIS A 1 82 ? -15.963 8.591 3.936 1.00 90.81 82 HIS A O 1
ATOM 607 N N . THR A 1 83 ? -17.171 6.883 3.136 1.00 94.38 83 THR A N 1
ATOM 608 C CA . THR A 1 83 ? -17.676 6.465 4.455 1.00 94.38 83 THR A CA 1
ATOM 609 C C . THR A 1 83 ? -16.541 6.092 5.418 1.00 94.38 83 THR A C 1
ATOM 611 O O . THR A 1 83 ? -16.548 6.498 6.582 1.00 94.38 83 THR A O 1
ATOM 614 N N . LEU A 1 84 ? -15.536 5.345 4.952 1.00 94.31 84 LEU A N 1
ATOM 615 C CA . LEU A 1 84 ? -14.364 4.999 5.764 1.00 94.31 84 LEU A CA 1
ATOM 616 C C . LEU A 1 84 ? -13.527 6.232 6.124 1.00 94.31 84 LEU A C 1
ATOM 618 O O . LEU A 1 84 ? -13.042 6.340 7.251 1.00 94.31 84 LEU A O 1
ATOM 622 N N . MET A 1 85 ? -13.393 7.168 5.188 1.00 89.75 85 MET A N 1
ATOM 623 C CA . MET A 1 85 ? -12.663 8.423 5.357 1.00 89.75 85 MET A CA 1
ATOM 624 C C . MET A 1 85 ? -13.351 9.374 6.350 1.00 89.75 85 MET A C 1
ATOM 626 O O . MET A 1 85 ? -12.671 10.068 7.110 1.00 89.75 85 MET A O 1
ATOM 630 N N . ASP A 1 86 ? -14.677 9.292 6.465 1.00 91.00 86 ASP A N 1
ATOM 631 C CA . ASP A 1 86 ? -15.468 9.907 7.539 1.00 91.00 86 ASP A CA 1
ATOM 632 C C . ASP A 1 86 ? -15.355 9.161 8.881 1.00 91.00 86 ASP A C 1
ATOM 634 O O . ASP A 1 86 ? -15.982 9.538 9.873 1.00 91.00 86 ASP A O 1
ATOM 638 N N . VAL A 1 87 ? -14.518 8.120 8.955 1.00 92.62 87 VAL A N 1
ATOM 639 C CA . VAL A 1 87 ? -14.328 7.255 10.130 1.00 92.62 87 VAL A CA 1
ATOM 640 C C . VAL A 1 87 ? -15.642 6.574 10.519 1.00 92.62 87 VAL A C 1
ATOM 642 O O . VAL A 1 87 ? -15.973 6.412 11.696 1.00 92.62 87 VAL A O 1
ATOM 645 N N . ARG A 1 88 ? -16.398 6.135 9.510 1.00 94.44 88 ARG A N 1
ATOM 646 C CA . ARG A 1 88 ? -17.643 5.382 9.658 1.00 94.44 88 ARG A CA 1
ATOM 647 C C . ARG A 1 88 ? -17.532 4.007 9.023 1.00 94.44 88 ARG A C 1
ATOM 649 O O . ARG A 1 88 ? -16.671 3.733 8.189 1.00 94.44 88 ARG A O 1
ATOM 656 N N . ARG A 1 89 ? -18.390 3.101 9.475 1.00 95.94 89 ARG A N 1
ATOM 657 C CA . ARG A 1 89 ? -18.472 1.759 8.917 1.00 95.94 89 ARG A CA 1
ATOM 658 C C . ARG A 1 89 ? -19.289 1.782 7.621 1.00 95.94 89 ARG A C 1
ATOM 660 O O . ARG A 1 89 ? -20.373 2.363 7.625 1.00 95.94 89 ARG A O 1
ATOM 667 N N . PRO A 1 90 ? -18.834 1.117 6.550 1.00 95.94 90 PRO A N 1
ATOM 668 C CA . PRO A 1 90 ? -19.556 1.076 5.279 1.00 95.94 90 PRO A CA 1
ATOM 669 C C . PRO A 1 90 ? -20.831 0.217 5.309 1.00 95.94 90 PRO A C 1
ATOM 671 O O . PRO A 1 90 ? -21.661 0.348 4.419 1.00 95.94 90 PRO A O 1
ATOM 674 N N . ASP A 1 91 ? -21.000 -0.659 6.305 1.00 94.81 91 ASP A N 1
ATOM 675 C CA . ASP A 1 91 ? -22.171 -1.535 6.446 1.00 94.81 91 ASP A CA 1
ATOM 676 C C . ASP A 1 91 ? -23.325 -0.889 7.225 1.00 94.81 91 ASP A C 1
ATOM 678 O O . ASP A 1 91 ? -24.490 -1.089 6.893 1.00 94.81 91 ASP A O 1
ATOM 682 N N . THR A 1 92 ? -23.014 -0.121 8.271 1.00 95.62 92 THR A N 1
ATOM 683 C CA . THR A 1 92 ? -24.023 0.446 9.183 1.00 95.62 92 THR A CA 1
ATOM 684 C C . THR A 1 92 ? -24.031 1.969 9.242 1.00 95.62 92 THR A C 1
ATOM 686 O O . THR A 1 92 ? -24.931 2.544 9.851 1.00 95.62 92 THR A O 1
ATOM 689 N N . GLY A 1 93 ? -23.011 2.643 8.701 1.00 93.75 93 GLY A N 1
ATOM 690 C CA . GLY A 1 93 ? -22.811 4.089 8.844 1.00 93.75 93 GLY A CA 1
ATOM 691 C C . GLY A 1 93 ? -22.441 4.545 10.264 1.00 93.75 93 GLY A C 1
ATOM 692 O O . GLY A 1 93 ? -22.221 5.738 10.490 1.00 93.75 93 GLY A O 1
ATOM 693 N N . GLN A 1 94 ? -22.357 3.630 11.236 1.00 93.94 94 GLN A N 1
ATOM 694 C CA . GLN A 1 94 ? -21.946 3.938 12.608 1.00 93.94 94 GLN A CA 1
ATOM 695 C C . GLN A 1 94 ? -20.465 4.320 12.669 1.00 93.94 94 GLN A C 1
ATOM 697 O O . GLN A 1 94 ? -19.712 4.066 11.731 1.00 93.94 94 GLN A O 1
ATOM 702 N N . GLU A 1 95 ? -20.025 4.907 13.782 1.00 93.25 95 GLU A N 1
ATOM 703 C CA . GLU A 1 95 ? -18.606 5.210 13.988 1.00 93.25 95 GLU A CA 1
ATOM 704 C C . GLU A 1 95 ? -17.744 3.947 13.843 1.00 93.25 95 GLU A C 1
ATOM 706 O O . GLU A 1 95 ? -17.985 2.921 14.483 1.00 93.25 95 GLU A O 1
ATOM 711 N N . LEU A 1 96 ? -16.703 4.032 13.012 1.00 94.00 96 LEU A N 1
ATOM 712 C CA . LEU A 1 96 ? -15.733 2.958 12.816 1.00 94.00 96 LEU A CA 1
ATOM 713 C C . LEU A 1 96 ? -14.902 2.741 14.083 1.00 94.00 96 LEU A C 1
ATOM 715 O O . LEU A 1 96 ? -14.578 1.612 14.449 1.00 94.00 96 LEU A O 1
ATOM 719 N N . ARG A 1 97 ? -14.530 3.845 14.733 1.00 91.38 97 ARG A N 1
ATOM 720 C CA . ARG A 1 97 ? -13.730 3.896 15.956 1.00 91.38 97 ARG A CA 1
ATOM 721 C C . ARG A 1 97 ? -13.857 5.271 16.596 1.00 91.38 97 ARG A C 1
ATOM 723 O O . ARG A 1 97 ? -14.140 6.253 15.920 1.00 91.38 97 ARG A O 1
ATOM 730 N N . ARG A 1 98 ? -13.550 5.348 17.891 1.00 83.31 98 ARG A N 1
ATOM 731 C CA . ARG A 1 98 ? -13.533 6.621 18.624 1.00 83.31 98 ARG A CA 1
ATOM 732 C C . ARG A 1 98 ? -12.494 7.586 18.050 1.00 83.31 98 ARG A C 1
ATOM 734 O O . ARG A 1 98 ? -11.374 7.174 17.727 1.00 83.31 98 ARG A O 1
ATOM 741 N N . ALA A 1 99 ? -12.857 8.865 18.003 1.00 74.44 99 ALA A N 1
ATOM 742 C CA . ALA A 1 99 ? -11.934 9.956 17.718 1.00 74.44 99 ALA A CA 1
ATOM 743 C C . ALA A 1 99 ? -10.836 10.067 18.793 1.00 74.44 99 ALA A C 1
ATOM 745 O O . ALA A 1 99 ? -10.970 9.573 19.919 1.00 74.44 99 ALA A O 1
ATOM 746 N N . GLY A 1 100 ? -9.720 10.702 18.428 1.00 67.31 100 GLY A N 1
ATOM 747 C CA . GLY A 1 100 ? -8.641 10.996 19.367 1.00 67.31 100 GLY A CA 1
ATOM 748 C C . GLY A 1 100 ? -9.071 11.997 20.444 1.00 67.31 100 GLY A C 1
ATOM 749 O O . GLY A 1 100 ? -10.083 12.678 20.318 1.00 67.31 100 GLY A O 1
ATOM 750 N N . ALA A 1 101 ? -8.268 12.125 21.503 1.00 61.19 101 ALA A N 1
ATOM 751 C CA . ALA A 1 101 ? -8.551 13.042 22.615 1.00 61.19 101 ALA A CA 1
ATOM 752 C C . ALA A 1 101 ? -8.633 14.528 22.201 1.00 61.19 101 ALA A C 1
ATOM 754 O O . ALA A 1 101 ? -9.217 15.322 22.927 1.00 61.19 101 ALA A O 1
ATOM 755 N N . SER A 1 102 ? -8.060 14.897 21.052 1.00 60.03 102 SER A N 1
ATOM 756 C CA . SER A 1 102 ? -8.130 16.241 20.467 1.00 60.03 102 SER A CA 1
ATOM 757 C C . SER A 1 102 ? -9.412 16.504 19.666 1.00 60.03 102 SER A C 1
ATOM 759 O O . SER A 1 102 ? -9.534 17.571 19.077 1.00 60.03 102 SER A O 1
ATOM 761 N N . GLY A 1 103 ? -10.337 15.542 19.572 1.00 61.53 103 GLY A N 1
ATOM 762 C CA . GLY A 1 103 ? -11.547 15.643 18.744 1.00 61.53 103 GLY A CA 1
ATOM 763 C C . GLY A 1 103 ? -11.297 15.461 17.242 1.00 61.53 103 GLY A C 1
ATOM 764 O O . GLY A 1 103 ? -12.180 14.995 16.533 1.00 61.53 103 GLY A O 1
ATOM 765 N N . GLU A 1 104 ? -10.083 15.732 16.760 1.00 62.00 104 GLU A N 1
ATOM 766 C CA . GLU A 1 104 ? -9.681 15.466 15.379 1.00 62.00 104 GLU A CA 1
ATOM 767 C C . GLU A 1 104 ? -9.362 13.976 15.185 1.00 62.00 104 GLU A C 1
ATOM 769 O O . GLU A 1 104 ? -8.428 13.422 15.782 1.00 62.00 104 GLU A O 1
ATOM 774 N N . ALA A 1 105 ? -10.150 13.298 14.351 1.00 66.44 105 ALA A N 1
ATOM 775 C CA . ALA A 1 105 ? -9.852 11.935 13.953 1.00 66.44 105 ALA A CA 1
ATOM 776 C C . ALA A 1 105 ? -8.898 11.945 12.749 1.00 66.44 105 ALA A C 1
ATOM 778 O O . ALA A 1 105 ? -9.197 12.488 11.686 1.00 66.44 105 ALA A O 1
ATOM 779 N N . VAL A 1 106 ? -7.746 11.286 12.896 1.00 80.62 106 VAL A N 1
ATOM 780 C CA . VAL A 1 106 ? -7.001 10.790 11.729 1.00 80.62 106 VAL A CA 1
ATOM 781 C C . VAL A 1 106 ? -7.948 9.838 11.002 1.00 80.62 106 VAL A C 1
ATOM 783 O O . VAL A 1 106 ? -8.404 8.879 11.628 1.00 80.62 106 VAL A O 1
ATOM 786 N N . ALA A 1 107 ? -8.265 10.116 9.741 1.00 86.25 107 ALA A N 1
ATOM 787 C CA . ALA A 1 107 ? -9.132 9.307 8.891 1.00 86.25 107 ALA A CA 1
ATOM 788 C C . ALA A 1 107 ? -8.447 7.979 8.551 1.00 86.25 107 ALA A C 1
ATOM 790 O O . ALA A 1 107 ? -8.919 6.908 8.933 1.00 86.25 107 ALA A O 1
ATOM 791 N N . ALA A 1 108 ? -7.244 8.066 7.985 1.00 90.69 108 ALA A N 1
ATOM 792 C CA . ALA A 1 108 ? -6.414 6.916 7.664 1.00 90.69 108 ALA A CA 1
ATOM 793 C C . ALA A 1 108 ? -4.921 7.237 7.798 1.00 90.69 108 ALA A C 1
ATOM 795 O O . ALA A 1 108 ? -4.495 8.399 7.795 1.00 90.69 108 ALA A O 1
ATOM 796 N N . LEU A 1 109 ? -4.114 6.184 7.913 1.00 91.75 109 LEU A N 1
ATOM 797 C CA . LEU A 1 109 ? -2.687 6.258 7.616 1.00 91.75 109 LEU A CA 1
ATOM 798 C C . LEU A 1 109 ? -2.470 5.771 6.188 1.00 91.75 109 LEU A C 1
ATOM 800 O O . LEU A 1 109 ? -2.828 4.640 5.886 1.00 91.75 109 LEU A O 1
ATOM 804 N N . ASP A 1 110 ? -1.872 6.593 5.337 1.00 93.19 110 ASP A N 1
ATOM 805 C CA . ASP A 1 110 ? -1.442 6.171 4.005 1.00 93.19 110 ASP A CA 1
ATOM 806 C C . ASP A 1 110 ? -0.063 5.526 4.103 1.00 93.19 110 ASP A C 1
ATOM 808 O O . ASP A 1 110 ? 0.911 6.182 4.466 1.00 93.19 110 ASP A O 1
ATOM 812 N N . ALA A 1 111 ? -0.001 4.231 3.825 1.00 94.25 111 ALA A N 1
ATOM 813 C CA . ALA A 1 111 ? 1.206 3.444 3.677 1.00 94.25 111 ALA A CA 1
ATOM 814 C C . ALA A 1 111 ? 1.456 3.218 2.177 1.00 94.25 111 ALA A C 1
ATOM 816 O O . ALA A 1 111 ? 0.927 2.284 1.581 1.00 94.25 111 ALA A O 1
ATOM 817 N N . THR A 1 112 ? 2.265 4.073 1.557 1.00 93.12 112 THR A N 1
ATOM 818 C CA . THR A 1 112 ? 2.571 3.994 0.127 1.00 93.12 112 THR A CA 1
ATOM 819 C C . THR A 1 112 ? 3.701 3.005 -0.132 1.00 93.12 112 THR A C 1
ATOM 821 O O . THR A 1 112 ? 4.849 3.275 0.224 1.00 93.12 112 THR A O 1
ATOM 824 N N . PHE A 1 113 ? 3.405 1.883 -0.783 1.00 95.44 113 PHE A N 1
ATOM 825 C CA . PHE A 1 113 ? 4.387 0.872 -1.177 1.00 95.44 113 PHE A CA 1
ATOM 826 C C . PHE A 1 113 ? 4.832 1.105 -2.616 1.00 95.44 113 PHE A C 1
ATOM 828 O O . PHE A 1 113 ? 4.025 1.031 -3.535 1.00 95.44 113 PHE A O 1
ATOM 835 N N . SER A 1 114 ? 6.117 1.379 -2.819 1.00 94.25 114 SER A N 1
ATOM 836 C CA . SER A 1 114 ? 6.703 1.647 -4.136 1.00 94.25 114 SER A CA 1
ATOM 837 C C . SER A 1 114 ? 7.584 0.491 -4.590 1.00 94.25 114 SER A C 1
ATOM 839 O O . SER A 1 114 ? 8.497 0.080 -3.870 1.00 94.25 114 SER A O 1
ATOM 841 N N . ALA A 1 115 ? 7.345 -0.039 -5.788 1.00 95.25 115 ALA A N 1
ATOM 842 C CA . ALA A 1 115 ? 8.231 -1.029 -6.390 1.00 95.25 115 ALA A CA 1
ATOM 843 C C . ALA A 1 115 ? 9.610 -0.414 -6.722 1.00 95.25 115 ALA A C 1
ATOM 845 O O . ALA A 1 115 ? 9.704 0.799 -6.956 1.00 95.25 115 ALA A O 1
ATOM 846 N N . PRO A 1 116 ? 10.694 -1.219 -6.756 1.00 93.69 116 PRO A N 1
ATOM 847 C CA . PRO A 1 116 ? 11.985 -0.765 -7.265 1.00 93.69 116 PRO A CA 1
ATOM 848 C C . PRO A 1 116 ? 11.874 -0.188 -8.677 1.00 93.69 116 PRO A C 1
ATOM 850 O O . PRO A 1 116 ? 10.982 -0.552 -9.454 1.00 93.69 116 PRO A O 1
ATOM 853 N N . LYS A 1 117 ? 12.801 0.705 -9.032 1.00 90.50 117 LYS A N 1
ATOM 854 C CA . LYS A 1 117 ? 12.709 1.439 -10.296 1.00 90.50 117 LYS A CA 1
ATOM 855 C C . LYS A 1 117 ? 12.784 0.502 -11.499 1.00 90.50 117 LYS A C 1
ATOM 857 O O . LYS A 1 117 ? 12.026 0.682 -12.448 1.00 90.50 117 LYS A O 1
ATOM 862 N N . SER A 1 118 ? 13.624 -0.531 -11.437 1.00 94.25 118 SER A N 1
ATOM 863 C CA . SER A 1 118 ? 13.712 -1.549 -12.491 1.00 94.25 118 SER A CA 1
ATOM 864 C C . SER A 1 118 ? 12.427 -2.349 -12.680 1.00 94.25 118 SER A C 1
ATOM 866 O O . SER A 1 118 ? 12.094 -2.691 -13.810 1.00 94.25 118 SER A O 1
ATOM 868 N N . VAL A 1 119 ? 11.668 -2.598 -11.610 1.00 95.81 119 VAL A N 1
ATOM 869 C CA . VAL A 1 119 ? 10.364 -3.268 -11.696 1.00 95.81 119 VAL A CA 1
ATOM 870 C C . VAL A 1 119 ? 9.363 -2.362 -12.404 1.00 95.81 119 VAL A C 1
ATOM 872 O O . VAL A 1 119 ? 8.699 -2.804 -13.335 1.00 95.81 119 VAL A O 1
ATOM 875 N N . SER A 1 120 ? 9.320 -1.079 -12.033 1.00 93.62 120 SER A N 1
ATOM 876 C CA . SER A 1 120 ? 8.463 -0.087 -12.702 1.00 93.62 120 SER A CA 1
ATOM 877 C C . SER A 1 120 ? 8.831 0.092 -14.181 1.00 93.62 120 SER A C 1
ATOM 879 O O . SER A 1 120 ? 7.952 0.219 -15.027 1.00 93.62 120 SER A O 1
ATOM 881 N N . ALA A 1 121 ? 10.128 0.051 -14.502 1.00 91.94 121 ALA A N 1
ATOM 882 C CA . ALA A 1 121 ? 10.645 0.123 -15.866 1.00 91.94 121 ALA A CA 1
ATOM 883 C C . ALA A 1 121 ? 10.188 -1.068 -16.724 1.00 91.94 121 ALA A C 1
ATOM 885 O O . ALA A 1 121 ? 9.709 -0.877 -17.840 1.00 91.94 121 ALA A O 1
ATOM 886 N N . VAL A 1 122 ? 10.302 -2.293 -16.199 1.00 93.62 122 VAL A N 1
ATOM 887 C CA . VAL A 1 122 ? 9.814 -3.495 -16.891 1.00 93.62 122 VAL A CA 1
ATOM 888 C C . VAL A 1 122 ? 8.303 -3.460 -17.033 1.00 93.62 122 VAL A C 1
ATOM 890 O O . VAL A 1 122 ? 7.803 -3.692 -18.125 1.00 93.62 122 VAL A O 1
ATOM 893 N N . TRP A 1 123 ? 7.578 -3.135 -15.965 1.00 94.00 123 TRP A N 1
ATOM 894 C CA . TRP A 1 123 ? 6.118 -3.047 -15.967 1.00 94.00 123 TRP A CA 1
ATOM 895 C C . TRP A 1 123 ? 5.590 -2.101 -17.063 1.00 94.00 123 TRP A C 1
ATOM 897 O O . TRP A 1 123 ? 4.660 -2.453 -17.793 1.00 94.00 123 TRP A O 1
ATOM 907 N N . ALA A 1 124 ? 6.236 -0.945 -17.241 1.00 89.50 124 ALA A N 1
ATOM 908 C CA . ALA A 1 124 ? 5.863 0.049 -18.247 1.00 89.50 124 ALA A CA 1
ATOM 909 C C . ALA A 1 124 ? 6.060 -0.439 -19.691 1.00 89.50 124 ALA A C 1
ATOM 911 O O . ALA A 1 124 ? 5.275 -0.102 -20.575 1.00 89.50 124 ALA A O 1
ATOM 912 N N . LEU A 1 125 ? 7.101 -1.243 -19.930 1.00 89.44 125 LEU A N 1
ATOM 913 C CA . LEU A 1 125 ? 7.445 -1.782 -21.252 1.00 89.44 125 LEU A CA 1
ATOM 914 C C . LEU A 1 125 ? 6.832 -3.163 -21.528 1.00 89.44 125 LEU A C 1
ATOM 916 O O . LEU A 1 125 ? 6.862 -3.632 -22.664 1.00 89.44 125 LEU A O 1
ATOM 920 N N . ALA A 1 126 ? 6.317 -3.833 -20.500 1.00 89.56 126 ALA A N 1
ATOM 921 C CA . ALA A 1 126 ? 5.789 -5.183 -20.597 1.00 89.56 126 ALA A CA 1
ATOM 922 C C . ALA A 1 126 ? 4.509 -5.237 -21.441 1.00 89.56 126 ALA A C 1
ATOM 924 O O . ALA A 1 126 ? 3.686 -4.314 -21.423 1.00 89.56 126 ALA A O 1
ATOM 925 N N . ALA A 1 127 ? 4.323 -6.371 -22.122 1.00 90.75 127 ALA A N 1
ATOM 926 C CA . ALA A 1 127 ? 3.044 -6.750 -22.711 1.00 90.75 127 ALA A CA 1
ATOM 927 C C . ALA A 1 127 ? 1.957 -6.869 -21.619 1.00 90.75 127 ALA A C 1
ATOM 929 O O . ALA A 1 127 ? 2.302 -7.124 -20.457 1.00 90.75 127 ALA A O 1
ATOM 930 N N . PRO A 1 128 ? 0.665 -6.700 -21.962 1.00 89.25 128 PRO A N 1
ATOM 931 C CA . PRO A 1 128 ? -0.431 -6.677 -20.991 1.00 89.25 128 PRO A CA 1
ATOM 932 C C . PRO A 1 128 ? -0.436 -7.861 -20.015 1.00 89.25 128 PRO A C 1
ATOM 934 O O . PRO A 1 128 ? -0.669 -7.675 -18.823 1.00 89.25 128 PRO A O 1
ATOM 937 N N . GLU A 1 129 ? -0.112 -9.062 -20.491 1.00 94.25 129 GLU A N 1
ATOM 938 C CA . GLU A 1 129 ? -0.122 -10.288 -19.691 1.00 94.25 129 GLU A CA 1
ATOM 939 C C . GLU A 1 129 ? 0.963 -10.266 -18.607 1.00 94.25 129 GLU A C 1
ATOM 941 O O . GLU A 1 129 ? 0.682 -10.492 -17.429 1.00 94.25 129 GLU A O 1
ATOM 946 N N . LEU A 1 130 ? 2.205 -9.939 -18.980 1.00 94.75 130 LEU A N 1
ATOM 947 C CA . LEU A 1 130 ? 3.315 -9.832 -18.029 1.00 94.75 130 LEU A CA 1
ATOM 948 C C . LEU A 1 130 ? 3.120 -8.642 -17.082 1.00 94.75 130 LEU A C 1
ATOM 950 O O . LEU A 1 130 ? 3.451 -8.721 -15.899 1.00 94.75 130 LEU A O 1
ATOM 954 N N . ARG A 1 131 ? 2.548 -7.544 -17.582 1.00 93.88 131 ARG A N 1
ATOM 955 C CA . ARG A 1 131 ? 2.203 -6.382 -16.766 1.00 93.88 131 ARG A CA 1
ATOM 956 C C . ARG A 1 131 ? 1.232 -6.766 -15.646 1.00 93.88 131 ARG A C 1
ATOM 958 O O . ARG A 1 131 ? 1.508 -6.461 -14.486 1.00 93.88 131 ARG A O 1
ATOM 965 N N . ALA A 1 132 ? 0.168 -7.501 -15.975 1.00 93.19 132 ALA A N 1
ATOM 966 C CA . ALA A 1 132 ? -0.804 -8.007 -15.008 1.00 93.19 132 ALA A CA 1
ATOM 967 C C . ALA A 1 132 ? -0.172 -8.967 -13.978 1.00 93.19 132 ALA A C 1
ATOM 969 O O . ALA A 1 132 ? -0.517 -8.926 -12.798 1.00 93.19 132 ALA A O 1
ATOM 970 N N . GLN A 1 133 ? 0.801 -9.788 -14.386 1.00 97.69 133 GLN A N 1
ATOM 971 C CA . GLN A 1 133 ? 1.546 -10.654 -13.461 1.00 97.69 133 GLN A CA 1
ATOM 972 C C . GLN A 1 133 ? 2.421 -9.856 -12.482 1.00 97.69 133 GLN A C 1
ATOM 974 O O . GLN A 1 133 ? 2.425 -10.143 -11.286 1.00 97.69 133 GLN A O 1
ATOM 979 N N . ILE A 1 134 ? 3.134 -8.829 -12.958 1.00 97.00 134 ILE A N 1
ATOM 980 C CA . ILE A 1 134 ? 3.945 -7.946 -12.098 1.00 97.00 134 ILE A CA 1
ATOM 981 C C . ILE A 1 134 ? 3.052 -7.179 -11.115 1.00 97.00 134 ILE A C 1
ATOM 983 O O . ILE A 1 134 ? 3.385 -7.026 -9.942 1.00 97.00 134 ILE A O 1
ATOM 987 N N . GLU A 1 135 ? 1.902 -6.717 -11.588 1.00 95.62 135 GLU A N 1
ATOM 988 C CA . GLU A 1 135 ? 0.866 -6.090 -10.775 1.00 95.62 135 GLU A CA 1
ATOM 989 C C . GLU A 1 135 ? 0.349 -7.016 -9.673 1.00 95.62 135 GLU A C 1
ATOM 991 O O . GLU A 1 135 ? 0.265 -6.611 -8.516 1.00 95.62 135 GLU A O 1
ATOM 996 N N . GLN A 1 136 ? 0.042 -8.270 -10.004 1.00 96.62 136 GLN A N 1
ATOM 997 C CA . GLN A 1 136 ? -0.393 -9.259 -9.024 1.00 96.62 136 GLN A CA 1
ATOM 998 C C . GLN A 1 136 ? 0.713 -9.570 -8.003 1.00 96.62 136 GLN A C 1
ATOM 1000 O O . GLN A 1 136 ? 0.432 -9.661 -6.807 1.00 96.62 136 GLN A O 1
ATOM 1005 N N . ALA A 1 137 ? 1.969 -9.672 -8.448 1.00 98.25 137 ALA A N 1
ATOM 1006 C CA . ALA A 1 137 ? 3.133 -9.845 -7.579 1.00 98.25 137 ALA A CA 1
ATOM 1007 C C . ALA A 1 137 ? 3.297 -8.673 -6.594 1.00 98.25 137 ALA A C 1
ATOM 1009 O O . ALA A 1 137 ? 3.540 -8.885 -5.403 1.00 98.25 137 ALA A O 1
ATOM 1010 N N . HIS A 1 138 ? 3.127 -7.441 -7.082 1.00 97.81 138 HIS A N 1
ATOM 1011 C CA . HIS A 1 138 ? 3.141 -6.213 -6.285 1.00 97.81 138 HIS A CA 1
ATOM 1012 C C . HIS A 1 138 ? 2.054 -6.220 -5.210 1.00 97.81 138 HIS A C 1
ATOM 1014 O O . HIS A 1 138 ? 2.354 -6.040 -4.027 1.00 97.81 138 HIS A O 1
ATOM 1020 N N . GLU A 1 139 ? 0.812 -6.522 -5.587 1.00 96.69 139 GLU A N 1
ATOM 1021 C CA . GLU A 1 139 ? -0.291 -6.535 -4.626 1.00 96.69 139 GLU A CA 1
ATOM 1022 C C . GLU A 1 139 ? -0.215 -7.689 -3.628 1.00 96.69 139 GLU A C 1
ATOM 1024 O O . GLU A 1 139 ? -0.413 -7.476 -2.430 1.00 96.69 139 GLU A O 1
ATOM 1029 N N . GLY A 1 140 ? 0.186 -8.882 -4.070 1.00 97.81 140 GLY A N 1
ATOM 1030 C CA . GLY A 1 140 ? 0.434 -10.009 -3.173 1.00 97.81 140 GLY A CA 1
ATOM 1031 C C . GLY A 1 140 ? 1.552 -9.720 -2.164 1.00 97.81 140 GLY A C 1
ATOM 1032 O O . GLY A 1 140 ? 1.460 -10.110 -0.996 1.00 97.81 140 GLY A O 1
ATOM 1033 N N . ALA A 1 141 ? 2.598 -8.994 -2.574 1.00 98.44 141 ALA A N 1
ATOM 1034 C CA . AL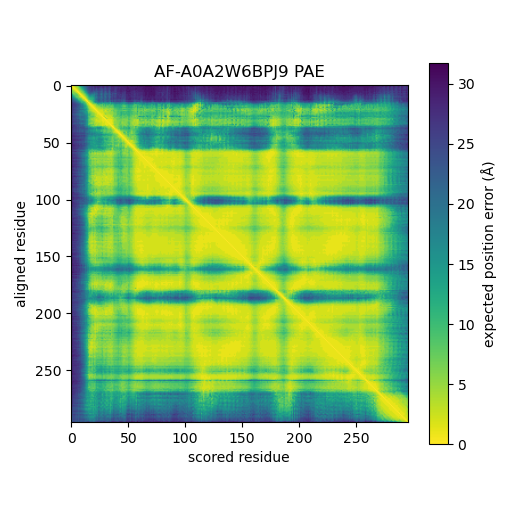A A 1 141 ? 3.669 -8.574 -1.675 1.00 98.44 141 ALA A CA 1
ATOM 1035 C C . ALA A 1 141 ? 3.186 -7.570 -0.617 1.00 98.44 141 ALA A C 1
ATOM 1037 O O . ALA A 1 141 ? 3.603 -7.658 0.542 1.00 98.44 141 ALA A O 1
ATOM 1038 N N . ILE A 1 142 ? 2.292 -6.649 -0.986 1.00 98.12 142 ILE A N 1
ATOM 1039 C CA . ILE A 1 142 ? 1.649 -5.717 -0.049 1.00 98.12 142 ILE A CA 1
ATOM 1040 C C . ILE A 1 142 ? 0.803 -6.480 0.968 1.00 98.12 142 ILE A C 1
ATOM 1042 O O . ILE A 1 142 ? 0.975 -6.288 2.174 1.00 98.12 142 ILE A O 1
ATOM 1046 N N . ASP A 1 143 ? -0.051 -7.393 0.511 1.00 97.81 143 ASP A N 1
ATOM 1047 C CA . ASP A 1 143 ? -0.945 -8.151 1.387 1.00 97.81 143 ASP A CA 1
ATOM 1048 C C . ASP A 1 143 ? -0.142 -8.995 2.398 1.00 97.81 143 ASP A C 1
ATOM 1050 O O . ASP A 1 143 ? -0.444 -9.027 3.598 1.00 97.81 143 ASP A O 1
ATOM 1054 N N . ARG A 1 144 ? 0.967 -9.610 1.961 1.00 98.19 144 ARG A N 1
ATOM 1055 C CA . ARG A 1 144 ? 1.880 -10.337 2.859 1.00 98.19 144 ARG A CA 1
ATOM 1056 C C . ARG A 1 144 ? 2.643 -9.421 3.812 1.00 98.19 144 ARG A C 1
ATOM 1058 O O . ARG A 1 144 ? 2.835 -9.799 4.971 1.00 98.19 144 ARG A O 1
ATOM 1065 N N . ALA A 1 145 ? 3.019 -8.214 3.391 1.00 97.75 145 ALA A N 1
ATOM 1066 C CA . ALA A 1 145 ? 3.627 -7.222 4.277 1.00 97.75 145 ALA A CA 1
ATOM 1067 C C . ALA A 1 145 ? 2.647 -6.732 5.358 1.00 97.75 145 ALA A C 1
ATOM 1069 O O . ALA A 1 145 ? 3.032 -6.614 6.522 1.00 97.75 145 ALA A O 1
ATOM 1070 N N . LEU A 1 146 ? 1.369 -6.522 5.026 1.00 97.31 146 LEU A N 1
ATOM 1071 C CA . LEU A 1 146 ? 0.319 -6.200 6.002 1.00 97.31 146 LEU A CA 1
ATOM 1072 C C . LEU A 1 146 ? 0.046 -7.366 6.962 1.00 97.31 146 LEU A C 1
ATOM 1074 O O . LEU A 1 146 ? -0.133 -7.176 8.170 1.00 97.31 146 LEU A O 1
ATOM 1078 N N . SER A 1 147 ? 0.074 -8.593 6.444 1.00 96.88 147 SER A N 1
ATOM 1079 C CA . SER A 1 147 ? -0.027 -9.812 7.247 1.00 96.88 147 SER A CA 1
ATOM 1080 C C . SER A 1 147 ? 1.144 -9.926 8.234 1.00 96.88 147 SER A C 1
ATOM 1082 O O . SER A 1 147 ? 0.949 -10.216 9.418 1.00 96.88 147 SER A O 1
ATOM 1084 N N . TYR A 1 148 ? 2.365 -9.623 7.783 1.00 97.25 148 TYR A N 1
ATOM 1085 C CA . TYR A 1 148 ? 3.546 -9.518 8.638 1.00 97.25 148 TYR A CA 1
ATOM 1086 C C . TYR A 1 148 ? 3.384 -8.419 9.697 1.00 97.25 148 TYR A C 1
ATOM 1088 O O . TYR A 1 148 ? 3.612 -8.686 10.878 1.00 97.25 148 TYR A O 1
ATOM 1096 N N . ALA A 1 149 ? 2.920 -7.226 9.307 1.00 95.69 149 ALA A N 1
ATOM 1097 C CA . ALA A 1 149 ? 2.674 -6.109 10.217 1.00 95.69 149 ALA A CA 1
ATOM 1098 C C . ALA A 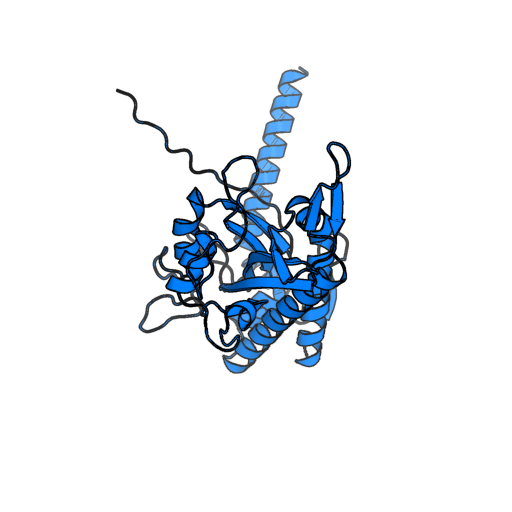1 149 ? 1.747 -6.518 11.364 1.00 95.69 149 ALA A C 1
ATOM 1100 O O . ALA A 1 149 ? 2.080 -6.326 12.530 1.00 95.69 149 ALA A O 1
ATOM 1101 N N . THR A 1 150 ? 0.625 -7.162 11.037 1.00 96.00 150 THR A N 1
ATOM 1102 C CA . THR A 1 150 ? -0.343 -7.664 12.024 1.00 96.00 150 THR A CA 1
ATOM 1103 C C . THR A 1 150 ? 0.306 -8.635 13.021 1.00 96.00 150 THR A C 1
ATOM 1105 O O . THR A 1 150 ? 0.021 -8.586 14.216 1.00 96.00 150 THR A O 1
ATOM 1108 N N . ARG A 1 151 ? 1.234 -9.491 12.564 1.00 95.19 151 ARG A N 1
ATOM 1109 C CA . ARG A 1 151 ? 1.919 -10.472 13.424 1.00 95.19 151 ARG A CA 1
ATOM 1110 C C . ARG A 1 151 ? 3.065 -9.898 14.250 1.00 95.19 151 ARG A C 1
ATOM 1112 O O . ARG A 1 151 ? 3.343 -10.443 15.320 1.00 95.19 151 ARG A O 1
ATOM 1119 N N . GLN A 1 152 ? 3.765 -8.872 13.771 1.00 95.12 152 GLN A N 1
ATOM 1120 C CA . GLN A 1 152 ? 5.035 -8.434 14.368 1.00 95.12 152 GLN A CA 1
ATOM 1121 C C . GLN A 1 152 ? 4.985 -7.046 14.998 1.00 95.12 152 GLN A C 1
ATOM 1123 O O . GLN A 1 152 ? 5.596 -6.847 16.046 1.00 95.12 152 GLN A O 1
ATOM 1128 N N . VAL A 1 153 ? 4.192 -6.129 14.451 1.00 94.06 153 VAL A N 1
ATOM 1129 C CA . VAL A 1 153 ? 4.188 -4.728 14.872 1.00 94.06 153 VAL A CA 1
ATOM 1130 C C . VAL A 1 153 ? 3.148 -4.493 15.977 1.00 94.06 153 VAL A C 1
ATOM 1132 O O . VAL A 1 153 ? 1.951 -4.718 15.763 1.00 94.06 153 VAL A O 1
ATOM 1135 N N . PRO A 1 154 ? 3.553 -4.004 17.165 1.00 93.75 154 PRO A N 1
ATOM 1136 C CA . PRO A 1 154 ? 2.631 -3.627 18.231 1.00 93.75 154 PRO A CA 1
ATOM 1137 C C . PRO A 1 154 ? 2.003 -2.253 17.931 1.00 93.75 154 PRO A C 1
ATOM 1139 O O . PRO A 1 154 ? 2.357 -1.228 18.513 1.00 93.75 154 PRO A O 1
ATOM 1142 N N . MET A 1 155 ? 1.101 -2.226 16.952 1.00 93.69 155 MET A N 1
ATOM 1143 C CA . MET A 1 155 ? 0.526 -1.008 16.366 1.00 93.69 155 MET A CA 1
ATOM 1144 C C . MET A 1 155 ? -0.673 -0.427 17.128 1.00 93.69 155 MET A C 1
ATOM 1146 O O . MET A 1 155 ? -1.247 0.567 16.690 1.00 93.69 155 MET A O 1
ATOM 1150 N N . LEU A 1 156 ? -1.104 -1.047 18.226 1.00 93.19 156 LEU A N 1
ATOM 1151 C CA . LEU A 1 156 ? -2.207 -0.554 19.049 1.00 93.19 156 LEU A CA 1
ATOM 1152 C C . LEU A 1 156 ? -1.663 0.131 20.293 1.00 93.19 156 LEU A C 1
ATOM 1154 O O . LEU A 1 156 ? -0.771 -0.402 20.944 1.00 93.19 156 LEU A O 1
ATOM 1158 N N . ARG A 1 157 ? -2.256 1.263 20.675 1.00 88.88 157 ARG A N 1
ATOM 1159 C CA . ARG A 1 157 ? -1.934 1.968 21.919 1.00 88.88 157 ARG A CA 1
ATOM 1160 C C . ARG A 1 157 ? -3.088 1.845 22.906 1.00 88.88 157 ARG A C 1
ATOM 1162 O O . ARG A 1 157 ? -4.188 2.329 22.643 1.00 88.88 157 ARG A O 1
ATOM 1169 N N . ARG A 1 158 ? -2.832 1.257 24.075 1.00 86.06 158 ARG A N 1
ATOM 1170 C CA . ARG A 1 158 ? -3.808 1.128 25.163 1.00 86.06 158 ARG A CA 1
ATOM 1171 C C . ARG A 1 158 ? -3.279 1.808 26.421 1.00 86.06 158 ARG A C 1
ATOM 1173 O O . ARG A 1 158 ? -2.283 1.387 26.998 1.00 86.06 158 ARG A O 1
ATOM 1180 N N . ARG A 1 159 ? -3.971 2.851 26.876 1.00 83.81 159 ARG A N 1
ATOM 1181 C CA . ARG A 1 159 ? -3.707 3.463 28.183 1.00 83.81 159 ARG A CA 1
ATOM 1182 C C . ARG A 1 159 ? -4.375 2.615 29.269 1.00 83.81 159 ARG A C 1
ATOM 1184 O O . ARG A 1 159 ? -5.582 2.400 29.198 1.00 83.81 159 ARG A O 1
ATOM 1191 N N . VAL A 1 160 ? -3.593 2.107 30.221 1.00 85.94 160 VAL A N 1
ATOM 1192 C CA . VAL A 1 160 ? -4.088 1.273 31.337 1.00 85.94 160 VAL A CA 1
ATOM 1193 C C . VAL A 1 160 ? -4.119 2.017 32.671 1.00 85.94 160 VAL A C 1
ATOM 1195 O O . VAL A 1 160 ? -4.903 1.657 33.539 1.00 85.94 160 VAL A O 1
ATOM 1198 N N . SER A 1 161 ? -3.334 3.084 32.810 1.00 85.31 161 SER A N 1
ATOM 1199 C CA . SER A 1 161 ? -3.377 4.035 33.929 1.00 85.31 161 SER A CA 1
ATOM 1200 C C . SER A 1 161 ? -2.981 5.431 33.426 1.00 85.31 161 SER A C 1
ATOM 1202 O O . SER A 1 161 ? -2.718 5.597 32.231 1.00 85.31 161 SER A O 1
ATOM 1204 N N . GLN A 1 162 ? -2.943 6.445 34.298 1.00 82.00 162 GLN A N 1
ATOM 1205 C CA . GLN A 1 162 ? -2.490 7.792 33.914 1.00 82.00 162 GLN A CA 1
ATOM 1206 C C . GLN A 1 162 ? -1.069 7.770 33.320 1.00 82.00 162 GLN A C 1
ATOM 1208 O O . GLN A 1 162 ? -0.850 8.364 32.260 1.00 82.00 162 GLN A O 1
ATOM 1213 N N . ASP A 1 163 ? -0.175 6.970 33.906 1.00 87.38 163 ASP A N 1
ATOM 1214 C CA . ASP A 1 163 ? 1.250 6.936 33.551 1.00 87.38 163 ASP A CA 1
ATOM 1215 C C . ASP A 1 163 ? 1.667 5.706 32.736 1.00 87.38 163 ASP A C 1
ATOM 1217 O O . ASP A 1 163 ? 2.805 5.607 32.281 1.00 87.38 163 ASP A O 1
ATOM 1221 N N . THR A 1 164 ? 0.766 4.744 32.515 1.00 85.88 164 THR A N 1
ATOM 1222 C CA . THR A 1 164 ? 1.100 3.494 31.822 1.00 85.88 164 THR A CA 1
ATOM 1223 C C . THR A 1 164 ? 0.345 3.351 30.507 1.00 85.88 164 THR A C 1
ATOM 1225 O O . THR A 1 164 ? -0.889 3.277 30.444 1.00 85.88 164 THR A O 1
ATOM 1228 N N . VAL A 1 165 ? 1.124 3.254 29.431 1.00 87.38 165 VAL A N 1
ATOM 1229 C CA . VAL A 1 165 ? 0.662 2.971 28.074 1.00 87.38 165 VAL A CA 1
ATOM 1230 C C . VAL A 1 165 ? 1.294 1.665 27.614 1.00 87.38 165 VAL A C 1
ATOM 1232 O O . VAL A 1 165 ? 2.514 1.541 27.583 1.00 87.38 165 VAL A O 1
ATOM 1235 N N . LEU A 1 166 ? 0.456 0.710 27.227 1.00 88.38 166 LEU A N 1
ATOM 1236 C CA . LEU A 1 166 ? 0.876 -0.546 26.624 1.00 88.38 166 LEU A CA 1
ATOM 1237 C C . LEU A 1 166 ? 0.722 -0.469 25.106 1.00 88.38 166 LEU A C 1
ATOM 1239 O O . LEU A 1 166 ? -0.236 0.129 24.602 1.00 88.38 166 LEU A O 1
ATOM 1243 N N . HIS A 1 167 ? 1.660 -1.097 24.401 1.00 91.62 167 HIS A N 1
ATOM 1244 C CA . HIS A 1 167 ? 1.556 -1.323 22.966 1.00 91.62 167 HIS A CA 1
ATOM 1245 C C . HIS A 1 167 ? 1.213 -2.787 22.711 1.00 91.62 167 HIS A C 1
ATOM 1247 O O . HIS A 1 167 ? 1.845 -3.689 23.260 1.00 91.62 167 HIS A O 1
ATOM 1253 N N . GLU A 1 168 ? 0.189 -3.020 21.901 1.00 93.69 168 GLU A N 1
ATOM 1254 C CA . GLU A 1 168 ? -0.353 -4.352 21.637 1.00 93.69 168 GLU A CA 1
ATOM 1255 C C . GLU A 1 168 ? -0.378 -4.623 20.132 1.00 93.69 168 GLU A C 1
ATOM 1257 O O . GLU A 1 168 ? -0.453 -3.707 19.310 1.00 93.69 168 GLU A O 1
ATOM 1262 N N . LYS A 1 169 ? -0.325 -5.903 19.762 1.00 95.56 169 LYS A N 1
ATOM 1263 C CA . LYS A 1 169 ? -0.507 -6.339 18.375 1.00 95.56 169 LYS A CA 1
ATOM 1264 C C . LYS A 1 169 ? -1.996 -6.393 18.039 1.00 95.56 169 LYS A C 1
ATOM 1266 O O . LYS A 1 169 ? -2.812 -6.799 18.871 1.00 95.56 169 LYS A O 1
ATOM 1271 N N . ALA A 1 170 ? -2.329 -6.003 16.816 1.00 95.69 170 ALA A N 1
ATOM 1272 C CA . ALA A 1 170 ? -3.659 -6.209 16.264 1.00 95.69 170 ALA A CA 1
ATOM 1273 C C . ALA A 1 170 ? -3.860 -7.682 15.873 1.00 95.69 170 ALA A C 1
ATOM 1275 O O . ALA A 1 170 ? -2.896 -8.418 15.676 1.00 95.69 170 ALA A O 1
ATOM 1276 N N . ILE A 1 171 ? -5.116 -8.109 15.755 1.00 96.12 171 ILE A N 1
ATOM 1277 C CA . ILE A 1 171 ? -5.483 -9.409 15.168 1.00 96.12 171 ILE A CA 1
ATOM 1278 C C . ILE A 1 171 ? -6.013 -9.270 13.736 1.00 96.12 171 ILE A C 1
ATOM 1280 O O . ILE A 1 171 ? -6.267 -10.268 13.073 1.00 96.12 171 ILE A O 1
ATOM 1284 N N . GLY A 1 172 ? -6.167 -8.036 13.255 1.00 96.38 172 GLY A N 1
ATOM 1285 C CA . GLY A 1 172 ? -6.591 -7.723 11.898 1.00 96.38 172 GLY A CA 1
ATOM 1286 C C . GLY A 1 172 ? -6.445 -6.236 11.591 1.00 96.38 172 GLY A C 1
ATOM 1287 O O . GLY A 1 172 ? -6.203 -5.422 12.485 1.00 96.38 172 GLY A O 1
ATOM 1288 N N . LEU A 1 173 ? -6.616 -5.886 10.322 1.00 97.44 173 LEU A N 1
ATOM 1289 C CA . LEU A 1 173 ? -6.565 -4.521 9.805 1.00 97.44 173 LEU A CA 1
ATOM 1290 C C . LEU A 1 173 ? -7.832 -4.222 9.007 1.00 97.44 173 LEU A C 1
ATOM 1292 O O . LEU A 1 173 ? -8.428 -5.129 8.431 1.00 97.44 173 LEU A O 1
ATOM 1296 N N . ILE A 1 174 ? -8.205 -2.946 8.960 1.00 97.81 174 ILE A N 1
ATOM 1297 C CA . ILE A 1 174 ? -9.129 -2.399 7.969 1.00 97.81 174 ILE A CA 1
ATOM 1298 C C . ILE A 1 174 ? -8.279 -1.581 7.005 1.00 97.81 174 ILE A C 1
ATOM 1300 O O . ILE A 1 174 ? -7.773 -0.519 7.382 1.00 97.81 174 ILE A O 1
ATOM 1304 N N . ALA A 1 175 ? -8.076 -2.108 5.801 1.00 97.69 175 ALA A N 1
ATOM 1305 C CA . ALA A 1 175 ? -7.181 -1.512 4.826 1.00 97.69 175 ALA A CA 1
ATOM 1306 C C . ALA A 1 175 ? -7.744 -1.596 3.410 1.00 97.69 175 ALA A C 1
ATOM 1308 O O . ALA A 1 175 ? -8.213 -2.649 2.975 1.00 97.69 175 ALA A O 1
ATOM 1309 N N . THR A 1 176 ? -7.632 -0.493 2.685 1.00 97.50 176 THR A N 1
ATOM 1310 C CA . THR A 1 176 ? -7.970 -0.403 1.263 1.00 97.50 176 THR A CA 1
ATOM 1311 C C . THR A 1 176 ? -6.766 0.108 0.487 1.00 97.50 176 THR A C 1
ATOM 1313 O O . THR A 1 176 ? -5.903 0.771 1.062 1.00 97.50 176 THR A O 1
ATOM 1316 N N . SER A 1 177 ? -6.667 -0.217 -0.799 1.00 95.62 177 SER A N 1
ATOM 1317 C CA . SER A 1 177 ? -5.499 0.138 -1.598 1.00 95.62 177 SER A CA 1
ATOM 1318 C C . SER A 1 177 ? -5.840 0.561 -3.018 1.00 95.62 177 SER A C 1
ATOM 1320 O O . SER A 1 177 ? -6.697 -0.050 -3.653 1.00 95.62 177 SER A O 1
ATOM 1322 N N . TRP A 1 178 ? -5.123 1.578 -3.500 1.00 92.06 178 TRP A N 1
ATOM 1323 C CA . TRP A 1 178 ? -5.190 2.109 -4.859 1.00 92.06 178 TRP A CA 1
ATOM 1324 C C . TRP A 1 178 ? -3.812 2.030 -5.485 1.00 92.06 178 TRP A C 1
ATOM 1326 O O . TRP A 1 178 ? -2.840 2.549 -4.929 1.00 92.06 178 TRP A O 1
ATOM 1336 N N . ARG A 1 179 ? -3.736 1.347 -6.623 1.00 91.69 179 ARG A N 1
ATOM 1337 C CA . ARG A 1 179 ? -2.505 1.175 -7.384 1.00 91.69 179 ARG A CA 1
ATOM 1338 C C . ARG A 1 179 ? -2.404 2.261 -8.434 1.00 91.69 179 ARG A C 1
ATOM 1340 O O . ARG A 1 179 ? -3.309 2.402 -9.245 1.00 91.69 179 ARG A O 1
ATOM 1347 N N . HIS A 1 180 ? -1.267 2.937 -8.445 1.00 86.81 180 HIS A N 1
ATOM 1348 C CA . HIS A 1 180 ? -0.915 3.977 -9.395 1.00 86.81 180 HIS A CA 1
ATOM 1349 C C . HIS A 1 180 ? 0.325 3.572 -10.199 1.00 86.81 180 HIS A C 1
ATOM 1351 O O . HIS A 1 180 ? 1.179 2.797 -9.750 1.00 86.81 180 HIS A O 1
ATOM 1357 N N . SER A 1 181 ? 0.432 4.131 -11.400 1.00 78.19 181 SER A N 1
ATOM 1358 C CA . SER A 1 181 ? 1.445 3.744 -12.390 1.00 78.19 181 SER A CA 1
ATOM 1359 C C . SER A 1 181 ? 2.492 4.799 -12.724 1.00 78.19 181 SER A C 1
ATOM 1361 O O . SER A 1 181 ? 3.504 4.488 -13.354 1.00 78.19 181 SER A O 1
ATOM 1363 N N . THR A 1 182 ? 2.258 6.051 -12.356 1.00 70.94 182 THR A N 1
ATOM 1364 C CA . THR A 1 182 ? 3.080 7.190 -12.769 1.00 70.94 182 THR A CA 1
ATOM 1365 C C . THR A 1 182 ? 3.556 7.967 -11.553 1.00 70.94 182 THR A C 1
ATOM 1367 O O . THR A 1 182 ? 2.844 8.133 -10.562 1.00 70.94 182 THR A O 1
ATOM 1370 N N . ALA A 1 183 ? 4.792 8.458 -11.602 1.00 67.56 183 ALA A N 1
ATOM 1371 C CA . ALA A 1 183 ? 5.216 9.494 -10.675 1.00 67.56 183 ALA A CA 1
ATOM 1372 C C . ALA A 1 183 ? 4.428 10.786 -10.962 1.00 67.56 183 ALA A C 1
ATOM 1374 O O . ALA A 1 183 ? 3.879 10.968 -12.045 1.00 67.56 183 ALA A O 1
ATOM 1375 N N . ARG A 1 184 ? 4.393 11.723 -10.006 1.00 63.91 184 ARG A N 1
ATOM 1376 C CA . ARG A 1 184 ? 3.883 13.072 -10.300 1.00 63.91 184 ARG A CA 1
ATOM 1377 C C . ARG A 1 184 ? 4.679 13.671 -11.458 1.00 63.91 184 ARG A C 1
ATOM 1379 O O . ARG A 1 184 ? 5.909 13.594 -11.434 1.00 63.91 184 ARG A O 1
ATOM 1386 N N . ALA A 1 185 ? 3.963 14.245 -12.421 1.00 60.72 185 ALA A N 1
ATOM 1387 C CA . ALA A 1 185 ? 4.566 14.930 -13.549 1.00 60.72 185 ALA A CA 1
ATOM 1388 C C . ALA A 1 185 ? 5.492 16.046 -13.057 1.00 60.72 185 ALA A C 1
ATOM 1390 O O . ALA A 1 185 ? 5.226 16.719 -12.058 1.00 60.72 185 ALA A O 1
ATOM 1391 N N . VAL A 1 186 ? 6.592 16.193 -13.775 1.00 59.16 186 VAL A N 1
ATOM 1392 C CA . VAL A 1 186 ? 7.486 17.336 -13.691 1.00 59.16 186 VAL A CA 1
ATOM 1393 C C . VAL A 1 186 ? 7.091 18.268 -14.832 1.00 59.16 186 VAL A C 1
ATOM 1395 O O . VAL A 1 186 ? 6.763 17.771 -15.909 1.00 59.16 186 VAL A O 1
ATOM 1398 N N . GLU A 1 187 ? 7.090 19.586 -14.611 1.00 60.72 187 GLU A N 1
ATOM 1399 C CA . GLU A 1 187 ? 6.802 20.553 -15.682 1.00 60.72 187 GLU A CA 1
ATOM 1400 C C . GLU A 1 187 ? 7.625 20.227 -16.943 1.00 60.72 187 GLU A C 1
ATOM 1402 O O . GLU A 1 187 ? 8.821 19.935 -16.867 1.00 60.72 187 GLU A O 1
ATOM 1407 N N . ASP A 1 188 ? 6.939 20.200 -18.088 1.00 64.19 188 ASP A N 1
ATOM 1408 C CA . ASP A 1 188 ? 7.474 19.902 -19.423 1.00 64.19 188 ASP A CA 1
ATOM 1409 C C . ASP A 1 188 ? 8.088 18.502 -19.641 1.00 64.19 188 ASP A C 1
ATOM 1411 O O . ASP A 1 188 ? 8.762 18.274 -20.650 1.00 64.19 188 ASP A O 1
ATOM 1415 N N . GLN A 1 189 ? 7.833 17.524 -18.758 1.00 63.28 189 GLN A N 1
ATOM 1416 C CA . GLN A 1 189 ? 8.253 16.130 -18.965 1.00 63.28 189 GLN A CA 1
ATOM 1417 C C . GLN A 1 189 ? 7.127 15.113 -18.726 1.00 63.28 189 GLN A C 1
ATOM 1419 O O . GLN A 1 189 ? 6.384 15.226 -17.747 1.00 63.28 189 GLN A O 1
ATOM 1424 N N . PRO A 1 190 ? 7.025 14.062 -19.569 1.00 66.06 190 PRO A N 1
ATOM 1425 C CA . PRO A 1 190 ? 6.174 12.914 -19.278 1.00 66.06 190 PRO A CA 1
ATOM 1426 C C . PRO A 1 190 ? 6.520 12.325 -17.901 1.00 66.06 190 PRO A C 1
ATOM 1428 O O . PRO A 1 190 ? 7.708 12.165 -17.601 1.00 66.06 190 PRO A O 1
ATOM 1431 N N . PRO A 1 191 ? 5.531 11.991 -17.055 1.00 72.25 191 PRO A N 1
ATOM 1432 C CA . PRO A 1 191 ? 5.790 11.395 -15.756 1.00 72.25 191 PRO A CA 1
ATOM 1433 C C . PRO A 1 191 ? 6.529 10.061 -15.886 1.00 72.25 191 PRO A C 1
ATOM 1435 O O . PRO A 1 191 ? 6.179 9.196 -16.691 1.00 72.25 191 PRO A O 1
ATOM 1438 N N . ASP A 1 192 ? 7.538 9.874 -15.036 1.00 81.44 192 ASP A N 1
ATOM 1439 C CA . ASP A 1 192 ? 8.289 8.625 -14.999 1.00 81.44 192 ASP A CA 1
ATOM 1440 C C . ASP A 1 192 ? 7.378 7.448 -14.595 1.00 81.44 192 ASP A C 1
ATOM 1442 O O . ASP A 1 192 ? 6.579 7.585 -13.659 1.00 81.44 192 ASP A O 1
ATOM 1446 N N . PRO A 1 193 ? 7.540 6.253 -15.198 1.00 84.94 193 PRO A N 1
ATOM 1447 C CA . PRO A 1 193 ? 6.788 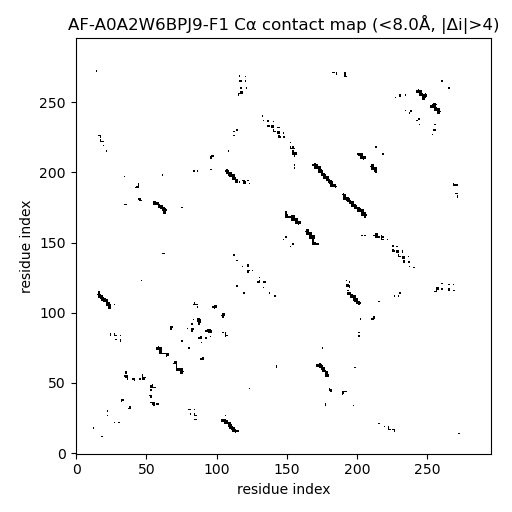5.080 -14.771 1.00 84.94 193 PRO A CA 1
ATOM 1448 C C . PRO A 1 193 ? 7.150 4.692 -13.340 1.00 84.94 193 PRO A C 1
ATOM 1450 O O . PRO A 1 193 ? 8.316 4.446 -13.033 1.00 84.94 193 PRO A O 1
ATOM 1453 N N . GLN A 1 194 ? 6.167 4.619 -12.455 1.00 88.75 194 GLN A N 1
ATOM 1454 C CA . GLN A 1 194 ? 6.366 4.311 -11.047 1.00 88.75 194 GLN A CA 1
ATOM 1455 C C . GLN A 1 194 ? 5.202 3.463 -10.549 1.00 88.75 194 GLN A C 1
ATOM 1457 O O . GLN A 1 194 ? 4.152 3.992 -10.197 1.00 88.75 194 GLN A O 1
ATOM 1462 N N . LEU A 1 195 ? 5.408 2.150 -10.477 1.00 91.94 195 LEU A N 1
ATOM 1463 C CA . LEU A 1 195 ? 4.435 1.238 -9.895 1.00 91.94 195 LEU A CA 1
ATOM 1464 C C . LEU A 1 195 ? 4.454 1.395 -8.372 1.00 91.94 195 LEU A C 1
ATOM 1466 O O . LEU A 1 195 ? 5.467 1.139 -7.709 1.00 91.94 195 LEU A O 1
ATOM 1470 N N . HIS A 1 196 ? 3.340 1.851 -7.817 1.00 93.44 196 HIS A N 1
ATOM 1471 C CA . HIS A 1 196 ? 3.169 2.005 -6.380 1.00 93.44 196 HIS A CA 1
ATOM 1472 C C . HIS A 1 196 ? 1.705 1.863 -5.992 1.00 93.44 196 HIS A C 1
ATOM 1474 O O . HIS A 1 196 ? 0.825 2.089 -6.814 1.00 93.44 196 HIS A O 1
ATOM 1480 N N . SER A 1 197 ? 1.443 1.524 -4.732 1.00 94.44 197 SER A N 1
ATOM 1481 C CA . SER A 1 197 ? 0.078 1.525 -4.209 1.00 94.44 197 SER A CA 1
ATOM 1482 C C . SER A 1 197 ? -0.008 2.311 -2.913 1.00 94.44 197 SER A C 1
ATOM 1484 O O . SER A 1 197 ? 0.794 2.110 -1.997 1.00 94.44 197 SER A O 1
ATOM 1486 N N . HIS A 1 198 ? -0.996 3.197 -2.836 1.00 94.00 198 HIS A N 1
ATOM 1487 C CA . HIS A 1 198 ? -1.413 3.844 -1.600 1.00 94.00 198 HIS A CA 1
ATOM 1488 C C . HIS A 1 198 ? -2.274 2.860 -0.824 1.00 94.00 198 HIS A C 1
ATOM 1490 O O . HIS A 1 198 ? -3.305 2.416 -1.325 1.00 94.00 198 HIS A O 1
ATOM 1496 N N . VAL A 1 199 ? -1.841 2.475 0.375 1.00 96.69 199 VAL A N 1
ATOM 1497 C CA . VAL A 1 199 ? -2.598 1.583 1.256 1.00 96.69 199 VAL A CA 1
ATOM 1498 C C . VAL A 1 199 ? -3.117 2.400 2.424 1.00 96.69 199 VAL A C 1
ATOM 1500 O O . VAL A 1 199 ? -2.361 2.784 3.315 1.00 96.69 199 VAL A O 1
ATOM 1503 N N . LEU A 1 200 ? -4.419 2.653 2.435 1.00 96.44 200 LEU A N 1
ATOM 1504 C CA . LEU A 1 200 ? -5.082 3.392 3.496 1.00 96.44 200 LEU A CA 1
ATOM 1505 C C . LEU A 1 200 ? -5.445 2.459 4.637 1.00 96.44 200 LEU A C 1
ATOM 1507 O O . LEU A 1 200 ? -6.295 1.583 4.505 1.00 96.44 200 LEU A O 1
ATOM 1511 N N . LEU A 1 201 ? -4.802 2.670 5.778 1.00 96.44 201 LEU A N 1
ATOM 1512 C CA . LEU A 1 201 ? -5.072 1.972 7.023 1.00 96.44 201 LEU A CA 1
ATOM 1513 C C . LEU A 1 201 ? -6.094 2.775 7.832 1.00 96.44 201 LEU A C 1
ATOM 1515 O O . LEU A 1 201 ? -5.748 3.734 8.530 1.00 96.44 201 LEU A O 1
ATOM 1519 N N . HIS A 1 202 ? -7.358 2.371 7.743 1.00 95.62 202 HIS A N 1
ATOM 1520 C CA . HIS A 1 202 ? -8.488 3.044 8.395 1.00 95.62 202 HIS A CA 1
ATOM 1521 C C . HIS A 1 202 ? -8.585 2.705 9.883 1.00 95.62 202 HIS A C 1
ATOM 1523 O O . HIS A 1 202 ? -9.031 3.512 10.703 1.00 95.62 202 HIS A O 1
ATOM 1529 N N . GLY A 1 203 ? -8.132 1.510 10.263 1.00 95.38 203 GLY A N 1
ATOM 1530 C CA . GLY A 1 203 ? -8.141 1.039 11.642 1.00 95.38 203 GLY A CA 1
ATOM 1531 C C . GLY A 1 203 ? -7.565 -0.364 11.787 1.00 95.38 203 GLY A C 1
ATOM 1532 O O . GLY A 1 203 ? -7.209 -1.021 10.811 1.00 95.38 203 GLY A O 1
ATOM 1533 N N . ALA A 1 204 ? -7.483 -0.826 13.028 1.00 96.06 204 ALA A N 1
ATOM 1534 C CA . ALA A 1 204 ? -6.997 -2.154 13.370 1.00 96.06 204 ALA A CA 1
ATOM 1535 C C . ALA A 1 204 ? -7.976 -2.868 14.303 1.00 96.06 204 ALA A C 1
ATOM 1537 O O . ALA A 1 204 ? -8.618 -2.242 15.143 1.00 96.06 204 ALA A O 1
ATOM 15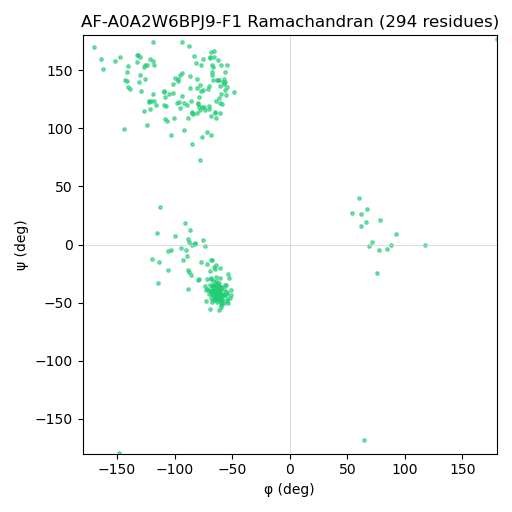38 N N . VAL A 1 205 ? -8.082 -4.186 14.162 1.00 96.50 205 VAL A N 1
ATOM 1539 C CA . VAL A 1 205 ? -8.948 -5.033 14.983 1.00 96.50 205 VAL A CA 1
ATOM 1540 C C . VAL A 1 205 ? -8.166 -5.479 16.214 1.00 96.50 205 VAL A C 1
ATOM 1542 O O . VAL A 1 205 ? -7.119 -6.124 16.110 1.00 96.50 205 VAL A O 1
ATOM 1545 N N . ARG A 1 206 ? -8.662 -5.125 17.397 1.00 94.50 206 ARG A N 1
ATOM 1546 C CA . ARG A 1 206 ? -8.110 -5.567 18.681 1.00 94.50 206 ARG A CA 1
ATOM 1547 C C . ARG A 1 206 ? -8.646 -6.954 19.045 1.00 94.50 206 ARG A C 1
ATOM 1549 O O . ARG A 1 206 ? -9.658 -7.400 18.519 1.00 94.50 206 ARG A O 1
ATOM 1556 N N . ARG A 1 207 ? -7.982 -7.640 19.981 1.00 93.44 207 ARG A N 1
ATOM 1557 C CA . ARG A 1 207 ? -8.366 -8.981 20.467 1.00 93.44 207 ARG A CA 1
ATOM 1558 C C . ARG A 1 207 ? -9.812 -9.110 20.959 1.00 93.44 207 ARG A C 1
ATOM 1560 O O . ARG A 1 207 ? -10.344 -10.207 20.934 1.00 93.44 207 ARG A O 1
ATOM 1567 N N . ASP A 1 208 ? -10.434 -8.020 21.401 1.00 92.56 208 ASP A N 1
ATOM 1568 C CA . ASP A 1 208 ? -11.843 -7.991 21.814 1.00 92.56 208 ASP A CA 1
ATOM 1569 C C . ASP A 1 208 ? -12.818 -7.746 20.646 1.00 92.56 208 ASP A C 1
ATOM 1571 O O . ASP A 1 208 ? -13.980 -7.423 20.874 1.00 92.56 208 ASP A O 1
ATOM 1575 N N . GLY A 1 209 ? -12.344 -7.841 19.400 1.00 92.75 209 GLY A N 1
ATOM 1576 C CA . GLY A 1 209 ? -13.133 -7.651 18.182 1.00 92.75 209 GLY A CA 1
ATOM 1577 C C . GLY A 1 209 ? -13.414 -6.190 17.830 1.00 92.75 209 GLY A C 1
ATOM 1578 O O . GLY A 1 209 ? -13.979 -5.909 16.777 1.00 92.75 209 GLY A O 1
ATOM 1579 N N . ARG A 1 210 ? -13.013 -5.230 18.673 1.00 93.50 210 ARG A N 1
ATOM 1580 C CA . ARG A 1 210 ? -13.249 -3.808 18.402 1.00 93.50 210 ARG A CA 1
ATOM 1581 C C . ARG A 1 210 ? -12.261 -3.273 17.377 1.00 93.50 210 ARG A C 1
ATOM 1583 O O . ARG A 1 210 ? -11.056 -3.511 17.480 1.00 93.50 210 ARG A O 1
ATOM 1590 N N . ILE A 1 211 ? -12.772 -2.469 16.450 1.00 95.44 211 ILE A N 1
ATOM 1591 C CA . ILE A 1 211 ? -11.948 -1.661 15.554 1.00 95.44 211 ILE A CA 1
ATOM 1592 C C . ILE A 1 211 ? -11.475 -0.427 16.331 1.00 95.44 211 ILE A C 1
ATOM 1594 O O . ILE A 1 211 ? -12.259 0.283 16.963 1.00 95.44 211 ILE A O 1
ATOM 1598 N N . VAL A 1 212 ? -10.167 -0.199 16.335 1.00 93.69 212 VAL A N 1
ATOM 1599 C CA . VAL A 1 212 ? -9.504 0.879 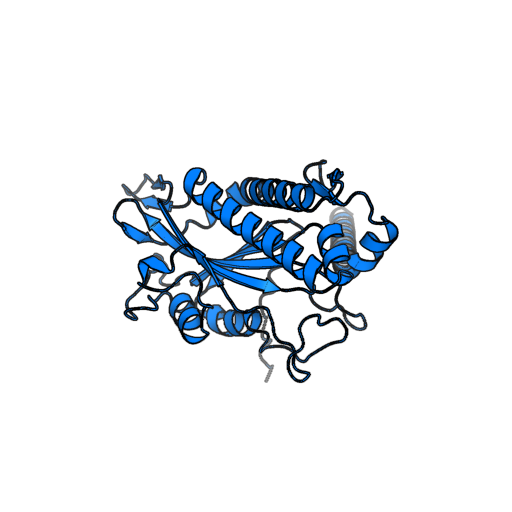17.074 1.00 93.69 212 VAL A CA 1
ATOM 1600 C C . VAL A 1 212 ? -8.519 1.624 16.176 1.00 93.69 212 VAL A C 1
ATOM 1602 O O . VAL A 1 212 ? -8.144 1.153 15.101 1.00 93.69 212 VAL A O 1
ATOM 1605 N N . ALA A 1 213 ? -8.113 2.818 16.610 1.00 92.44 213 ALA A N 1
ATOM 1606 C CA . ALA A 1 213 ? -7.122 3.609 15.891 1.00 92.44 213 ALA A CA 1
ATOM 1607 C C . ALA A 1 213 ? -5.752 2.920 15.909 1.00 92.44 213 ALA A C 1
ATOM 1609 O O . ALA A 1 213 ? -5.334 2.369 16.931 1.00 92.44 213 ALA A O 1
ATOM 1610 N N . ILE A 1 214 ? -5.044 3.008 14.785 1.00 92.44 214 ILE A N 1
ATOM 1611 C CA . ILE A 1 214 ? -3.649 2.587 14.688 1.00 92.44 214 ILE A CA 1
ATOM 1612 C C . ILE A 1 214 ? -2.775 3.661 15.329 1.00 92.44 214 ILE A C 1
ATOM 1614 O O . ILE A 1 214 ? -2.903 4.853 15.035 1.00 92.44 214 ILE A O 1
ATOM 1618 N N . ASP A 1 215 ? -1.848 3.242 16.186 1.00 90.38 215 ASP A N 1
ATOM 1619 C CA . ASP A 1 215 ? -0.798 4.124 16.661 1.00 90.38 215 ASP A CA 1
ATOM 1620 C C . ASP A 1 215 ? 0.202 4.402 15.541 1.00 90.38 215 ASP A C 1
ATOM 1622 O O . ASP A 1 215 ? 1.150 3.660 15.280 1.00 90.38 215 ASP A O 1
ATOM 1626 N N . SER A 1 216 ? -0.014 5.540 14.896 1.00 87.38 216 SER A N 1
ATOM 1627 C CA . SER A 1 216 ? 0.860 6.059 13.853 1.00 87.38 216 SER A CA 1
ATOM 1628 C C . SER A 1 216 ? 2.335 6.163 14.248 1.00 87.38 216 SER A C 1
ATOM 1630 O O . SER A 1 216 ? 3.187 6.074 13.368 1.00 87.38 216 SER A O 1
ATOM 1632 N N . ARG A 1 217 ? 2.658 6.367 15.538 1.00 87.31 217 ARG A N 1
ATOM 1633 C CA . ARG A 1 217 ? 4.054 6.454 15.984 1.00 87.31 217 ARG A CA 1
ATOM 1634 C C . ARG A 1 217 ? 4.704 5.079 15.948 1.00 87.31 217 ARG A C 1
ATOM 1636 O O . ARG A 1 217 ? 5.780 4.959 15.370 1.00 87.31 217 ARG A O 1
ATOM 1643 N N . SER A 1 218 ? 4.044 4.067 16.511 1.00 86.94 218 SER A N 1
ATOM 1644 C CA . SER A 1 218 ? 4.473 2.672 16.390 1.00 86.94 218 SER A CA 1
ATOM 1645 C C . SER A 1 218 ? 4.663 2.288 14.919 1.00 86.94 218 SER A C 1
ATOM 1647 O O . SER A 1 218 ? 5.754 1.881 14.522 1.00 86.94 218 SER A O 1
ATOM 1649 N N . TRP A 1 219 ? 3.671 2.556 14.064 1.00 86.94 219 TRP A N 1
ATOM 1650 C CA . TRP A 1 219 ? 3.787 2.254 12.633 1.00 86.94 219 TRP A CA 1
ATOM 1651 C C . TRP A 1 219 ? 4.983 2.953 11.962 1.00 86.94 219 TRP A C 1
ATOM 1653 O O . TRP A 1 219 ? 5.734 2.325 11.216 1.00 86.94 219 TRP A O 1
ATOM 1663 N N . LEU A 1 220 ? 5.210 4.237 12.263 1.00 87.00 220 LEU A N 1
ATOM 1664 C CA . LEU A 1 220 ? 6.334 5.007 11.724 1.00 87.00 220 LEU A CA 1
ATOM 1665 C C . LEU A 1 220 ? 7.695 4.430 12.138 1.00 87.00 220 LEU A C 1
ATOM 1667 O O . LEU A 1 220 ? 8.610 4.374 11.318 1.00 87.00 220 LEU A O 1
ATOM 1671 N N . VAL A 1 221 ? 7.840 3.989 13.389 1.00 90.56 221 VAL A N 1
ATOM 1672 C CA . VAL A 1 221 ? 9.083 3.370 13.882 1.00 90.56 221 VAL A CA 1
ATOM 1673 C C . VAL A 1 221 ? 9.377 2.066 13.135 1.00 90.56 221 VAL A C 1
ATOM 1675 O O . VAL A 1 221 ? 10.528 1.809 12.777 1.00 90.56 221 VAL A O 1
ATOM 1678 N N . HIS A 1 222 ? 8.340 1.292 12.813 1.00 91.88 222 HIS A N 1
ATOM 1679 C CA . HIS A 1 222 ? 8.458 0.020 12.098 1.00 91.88 222 HIS A CA 1
ATOM 1680 C C . HIS A 1 222 ? 8.447 0.152 10.562 1.00 91.88 222 HIS A C 1
ATOM 1682 O O . HIS A 1 222 ? 8.581 -0.849 9.859 1.00 91.88 222 HIS A O 1
ATOM 1688 N N . GLN A 1 223 ? 8.376 1.364 9.995 1.00 90.62 223 GLN A N 1
ATOM 1689 C CA . GLN A 1 223 ? 8.269 1.557 8.537 1.00 90.62 223 GLN A CA 1
ATOM 1690 C C . GLN A 1 223 ? 9.398 0.876 7.738 1.00 90.62 223 GLN A C 1
ATOM 1692 O O . GLN A 1 223 ? 9.187 0.375 6.635 1.00 90.62 223 GLN A O 1
ATOM 1697 N N . ARG A 1 224 ? 10.622 0.839 8.286 1.00 90.62 224 ARG A N 1
ATOM 1698 C CA . ARG A 1 224 ? 11.783 0.237 7.608 1.00 90.62 224 ARG A CA 1
ATOM 1699 C C . ARG A 1 224 ? 11.686 -1.285 7.560 1.00 90.62 224 ARG A C 1
ATOM 1701 O O . ARG A 1 224 ? 12.064 -1.878 6.553 1.00 90.62 224 ARG A O 1
ATOM 1708 N N . GLU A 1 225 ? 11.181 -1.879 8.635 1.00 94.50 225 GLU A N 1
ATOM 1709 C CA . GLU A 1 225 ? 10.923 -3.314 8.762 1.00 94.50 225 GLU A CA 1
ATOM 1710 C C . GLU A 1 225 ? 9.807 -3.737 7.802 1.00 94.50 225 GLU A C 1
ATOM 1712 O O . GLU A 1 225 ? 9.997 -4.644 6.997 1.00 94.50 225 GLU A O 1
ATOM 1717 N N . LEU A 1 226 ? 8.694 -2.999 7.784 1.00 94.62 226 LEU A N 1
ATOM 1718 C CA . LEU A 1 226 ? 7.573 -3.254 6.874 1.00 94.62 226 LEU A CA 1
ATOM 1719 C C . LEU A 1 226 ? 7.961 -3.091 5.403 1.00 94.62 226 LEU A C 1
ATOM 1721 O O . LEU A 1 226 ? 7.632 -3.938 4.572 1.00 94.62 226 LEU A O 1
ATOM 1725 N N . GLY A 1 227 ? 8.731 -2.050 5.079 1.00 94.75 227 GLY A N 1
ATOM 1726 C CA . GLY A 1 227 ? 9.280 -1.882 3.738 1.00 94.75 227 GLY A CA 1
ATOM 1727 C C . GLY A 1 227 ? 10.216 -3.030 3.337 1.00 94.75 227 GLY A C 1
ATOM 1728 O O . GLY A 1 227 ? 10.265 -3.389 2.164 1.00 94.75 227 GLY A O 1
ATOM 1729 N N . ALA A 1 228 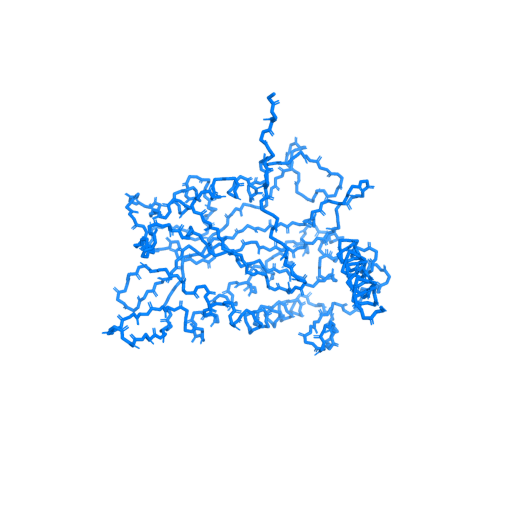? 10.961 -3.617 4.281 1.00 94.81 228 ALA A N 1
ATOM 1730 C CA . ALA A 1 228 ? 11.806 -4.783 4.019 1.00 94.81 228 ALA A CA 1
ATOM 1731 C C . ALA A 1 228 ? 10.986 -6.068 3.821 1.00 94.81 228 ALA A C 1
ATOM 1733 O O . ALA A 1 228 ? 11.315 -6.845 2.924 1.00 94.81 228 ALA A O 1
ATOM 1734 N N . ALA A 1 229 ? 9.908 -6.263 4.589 1.00 97.12 229 ALA A N 1
ATOM 1735 C CA . ALA A 1 229 ? 8.970 -7.368 4.390 1.00 97.12 229 ALA A CA 1
ATOM 1736 C C . ALA A 1 229 ? 8.360 -7.318 2.981 1.00 97.12 229 ALA A C 1
ATOM 1738 O O . ALA A 1 229 ? 8.474 -8.286 2.234 1.00 97.12 229 ALA A O 1
ATOM 1739 N N . TYR A 1 230 ? 7.842 -6.157 2.565 1.00 98.12 230 TYR A N 1
ATOM 1740 C CA . TYR A 1 230 ? 7.333 -5.956 1.206 1.00 98.12 230 TYR A CA 1
ATOM 1741 C C . TYR A 1 230 ? 8.389 -6.251 0.128 1.00 98.12 230 TYR A C 1
ATOM 1743 O O . TYR A 1 230 ? 8.130 -7.035 -0.779 1.00 98.12 230 TYR A O 1
ATOM 1751 N N . ARG A 1 231 ? 9.606 -5.690 0.234 1.00 96.69 231 ARG A N 1
ATOM 1752 C CA . ARG A 1 231 ? 10.665 -5.950 -0.764 1.00 96.69 231 ARG A CA 1
ATOM 1753 C C . ARG A 1 231 ? 11.034 -7.424 -0.853 1.00 96.69 231 ARG A C 1
ATOM 1755 O O . ARG A 1 231 ? 11.310 -7.907 -1.943 1.00 96.69 231 ARG A O 1
ATOM 1762 N N . THR A 1 232 ? 11.069 -8.114 0.282 1.00 96.94 232 THR A N 1
ATOM 1763 C CA . THR A 1 232 ? 11.390 -9.544 0.330 1.00 96.94 232 THR A CA 1
ATOM 1764 C C . THR A 1 232 ? 10.325 -10.356 -0.396 1.00 96.94 232 THR A C 1
ATOM 1766 O O . THR A 1 232 ? 10.659 -11.206 -1.218 1.00 96.94 232 THR A O 1
ATOM 1769 N N . GLU A 1 233 ? 9.053 -10.052 -0.146 1.00 98.31 233 GLU A N 1
ATOM 1770 C CA . GLU A 1 233 ? 7.937 -10.737 -0.793 1.00 98.31 233 GLU A CA 1
ATOM 1771 C C . GLU A 1 233 ? 7.834 -10.421 -2.283 1.00 98.31 233 GLU A C 1
ATOM 1773 O O . GLU A 1 233 ? 7.601 -11.330 -3.074 1.00 98.31 233 GLU A O 1
ATOM 1778 N N . LEU A 1 234 ? 8.063 -9.169 -2.683 1.00 98.50 234 LEU A N 1
ATOM 1779 C CA . LEU A 1 234 ? 8.069 -8.784 -4.092 1.00 98.50 234 LEU A CA 1
ATOM 1780 C C . LEU A 1 234 ? 9.227 -9.448 -4.845 1.00 98.50 234 LEU A C 1
ATOM 1782 O O . LEU A 1 234 ? 9.043 -9.956 -5.945 1.00 98.50 234 LEU A O 1
ATOM 1786 N N . ALA A 1 235 ? 10.421 -9.476 -4.247 1.00 97.88 235 ALA A N 1
ATOM 1787 C CA . ALA A 1 235 ? 11.564 -10.176 -4.818 1.00 97.88 235 ALA A CA 1
ATOM 1788 C C . ALA A 1 235 ? 11.253 -11.663 -5.042 1.00 97.88 235 ALA A C 1
ATOM 1790 O O . ALA A 1 235 ? 11.577 -12.196 -6.098 1.00 97.88 235 ALA A O 1
ATOM 1791 N N . ARG A 1 236 ? 10.608 -12.327 -4.072 1.00 97.88 236 ARG A N 1
ATOM 1792 C CA . ARG A 1 236 ? 10.211 -13.736 -4.202 1.00 97.88 236 ARG A CA 1
ATOM 1793 C C . ARG A 1 236 ? 9.268 -13.947 -5.390 1.00 97.88 236 ARG A C 1
ATOM 1795 O O . ARG A 1 236 ? 9.567 -14.777 -6.238 1.00 97.88 236 ARG A O 1
ATOM 1802 N N . GLU A 1 237 ? 8.193 -13.167 -5.478 1.00 98.00 237 GLU A N 1
ATOM 1803 C CA . GLU A 1 237 ? 7.215 -13.270 -6.576 1.00 98.00 237 GLU A CA 1
ATOM 1804 C C . GLU A 1 237 ? 7.853 -13.016 -7.946 1.00 98.00 237 GLU A C 1
ATOM 1806 O O . GLU A 1 237 ? 7.637 -13.763 -8.894 1.00 98.00 237 GLU A O 1
ATOM 1811 N N . LEU A 1 238 ? 8.699 -11.990 -8.063 1.00 98.00 238 LEU A N 1
ATOM 1812 C CA . LEU A 1 238 ? 9.372 -11.685 -9.328 1.00 98.00 238 LEU A CA 1
ATOM 1813 C C . LEU A 1 238 ? 10.366 -12.783 -9.729 1.00 98.00 238 LEU A C 1
ATOM 1815 O O . LEU A 1 238 ? 10.497 -13.087 -10.912 1.00 98.00 238 LEU A O 1
ATOM 1819 N N . ALA A 1 239 ? 11.051 -13.402 -8.766 1.00 97.31 239 ALA A N 1
ATOM 1820 C CA . ALA A 1 239 ? 11.905 -14.551 -9.051 1.00 97.31 239 ALA A CA 1
ATOM 1821 C C . ALA A 1 239 ? 11.091 -15.760 -9.545 1.00 97.31 239 ALA A C 1
ATOM 1823 O O . ALA A 1 239 ? 11.533 -16.449 -10.460 1.00 97.31 239 ALA A O 1
ATOM 1824 N N . GLU A 1 240 ? 9.896 -15.991 -8.993 1.00 97.19 240 GLU A N 1
ATOM 1825 C CA . GLU A 1 240 ? 8.970 -17.044 -9.443 1.00 97.19 240 GLU A CA 1
ATOM 1826 C C . GLU A 1 240 ? 8.430 -16.783 -10.857 1.00 97.19 240 GLU A C 1
ATOM 1828 O O . GLU A 1 240 ? 8.252 -17.725 -11.627 1.00 97.19 240 GLU A O 1
ATOM 1833 N N . LEU A 1 241 ? 8.279 -15.512 -11.244 1.00 96.19 241 LEU A N 1
ATOM 1834 C CA . LEU A 1 241 ? 7.997 -15.098 -12.625 1.00 96.19 241 LEU A CA 1
ATOM 1835 C C . LEU A 1 241 ? 9.214 -15.216 -13.569 1.00 96.19 241 LEU A C 1
ATOM 1837 O O . LEU A 1 241 ? 9.102 -14.924 -14.758 1.00 96.19 241 LEU A O 1
ATOM 1841 N N . GLY A 1 242 ? 10.376 -15.643 -13.066 1.00 96.56 242 GLY A N 1
ATOM 1842 C CA . GLY A 1 242 ? 11.583 -15.891 -13.858 1.00 96.56 242 GLY A CA 1
ATOM 1843 C C . GLY A 1 242 ? 12.546 -14.706 -13.966 1.00 96.56 242 GLY A C 1
ATOM 1844 O O . GLY A 1 242 ? 13.517 -14.774 -14.721 1.00 96.56 242 GLY A O 1
ATOM 1845 N N . PHE A 1 243 ? 12.332 -13.620 -13.218 1.00 96.88 243 PHE A N 1
ATOM 1846 C CA . PHE A 1 243 ? 13.259 -12.492 -13.238 1.00 96.88 243 PHE A CA 1
ATOM 1847 C C . PHE A 1 243 ? 14.542 -12.778 -12.449 1.00 96.88 243 PHE A C 1
ATOM 1849 O O . PHE A 1 243 ? 14.520 -13.170 -11.282 1.00 96.88 243 PHE A O 1
ATOM 1856 N N . ALA A 1 244 ? 15.690 -12.464 -13.053 1.00 96.62 244 ALA A N 1
ATOM 1857 C CA . ALA A 1 244 ? 16.957 -12.408 -12.335 1.00 96.62 244 ALA A CA 1
ATOM 1858 C C . ALA A 1 244 ? 16.991 -11.188 -11.399 1.00 96.62 244 ALA A C 1
ATOM 1860 O O . ALA A 1 244 ? 16.674 -10.070 -11.811 1.00 96.62 244 ALA A O 1
ATOM 1861 N N . LEU A 1 245 ? 17.429 -11.387 -10.155 1.00 96.00 245 LEU A N 1
ATOM 1862 C CA . LEU A 1 245 ? 17.502 -10.332 -9.144 1.00 96.00 245 LEU A CA 1
ATOM 1863 C C . LEU A 1 245 ? 18.949 -9.948 -8.841 1.00 96.00 245 LEU A C 1
ATOM 1865 O O . LEU A 1 245 ? 19.775 -10.799 -8.515 1.00 96.00 245 LEU A O 1
ATOM 1869 N N . ARG A 1 246 ? 19.227 -8.646 -8.833 1.00 94.56 246 ARG A N 1
ATOM 1870 C CA . ARG A 1 246 ? 20.456 -8.059 -8.301 1.00 94.56 246 ARG A CA 1
ATOM 1871 C C . ARG A 1 246 ? 20.174 -7.501 -6.909 1.00 94.56 246 ARG A C 1
ATOM 1873 O O . ARG A 1 246 ? 19.469 -6.506 -6.768 1.00 94.56 246 ARG A O 1
ATOM 1880 N N . ARG A 1 247 ? 20.701 -8.159 -5.878 1.00 93.00 247 ARG A N 1
ATOM 1881 C CA . ARG A 1 247 ? 20.598 -7.731 -4.470 1.00 93.00 247 ARG A CA 1
ATOM 1882 C C . ARG A 1 247 ? 21.745 -6.782 -4.111 1.00 93.00 247 ARG A C 1
ATOM 1884 O O . ARG A 1 247 ? 22.675 -6.621 -4.894 1.00 93.00 247 ARG A O 1
ATOM 1891 N N . GLY A 1 248 ? 21.680 -6.174 -2.928 1.00 89.25 248 GLY A N 1
ATOM 1892 C CA . GLY A 1 248 ? 22.737 -5.279 -2.450 1.00 89.25 248 GLY A CA 1
ATOM 1893 C C . GLY A 1 248 ? 22.681 -3.890 -3.083 1.00 89.25 248 GLY A C 1
ATOM 1894 O O . GLY A 1 248 ? 23.678 -3.183 -3.119 1.00 89.25 248 GLY A O 1
ATOM 1895 N N . THR A 1 249 ? 21.524 -3.486 -3.610 1.00 87.81 249 THR A N 1
ATOM 1896 C CA . THR A 1 249 ? 21.358 -2.177 -4.249 1.00 87.81 249 THR A CA 1
ATOM 1897 C C . THR A 1 249 ? 20.834 -1.133 -3.261 1.00 87.81 249 THR A C 1
ATOM 1899 O O . THR A 1 249 ? 20.467 -1.435 -2.115 1.00 87.81 249 THR A O 1
ATOM 1902 N N . GLY A 1 250 ? 20.772 0.119 -3.720 1.00 82.12 250 GLY A N 1
ATOM 1903 C CA . GLY A 1 250 ? 20.187 1.229 -2.977 1.00 82.12 250 GLY A CA 1
ATOM 1904 C C . GLY A 1 250 ? 20.933 1.571 -1.685 1.00 82.12 250 GLY A C 1
ATOM 1905 O O . GLY A 1 250 ? 22.046 1.118 -1.414 1.00 82.12 250 GLY A O 1
ATOM 1906 N N . ARG A 1 251 ? 20.309 2.410 -0.851 1.00 77.75 251 ARG A N 1
ATOM 1907 C CA . ARG A 1 251 ? 20.965 2.952 0.345 1.00 77.75 251 ARG A CA 1
ATOM 1908 C C . ARG A 1 251 ? 21.294 1.859 1.363 1.00 77.75 251 ARG A C 1
ATOM 1910 O O . ARG A 1 251 ? 20.394 1.330 2.028 1.00 77.75 251 ARG A O 1
ATOM 1917 N N . GLY A 1 252 ? 22.591 1.645 1.574 1.00 82.94 252 GLY A N 1
ATOM 1918 C CA . GLY A 1 252 ? 23.128 0.668 2.519 1.00 82.94 252 GLY A CA 1
ATOM 1919 C C . GLY A 1 252 ? 22.846 -0.775 2.112 1.00 82.94 252 GLY A C 1
ATOM 1920 O O . GLY A 1 252 ? 22.633 -1.585 3.004 1.00 82.94 252 GLY A O 1
ATOM 1921 N N . GLU A 1 253 ? 22.760 -1.049 0.804 1.00 87.06 253 GLU A N 1
ATOM 1922 C CA . GLU A 1 253 ? 22.718 -2.403 0.224 1.00 87.06 253 GLU A CA 1
ATOM 1923 C C . GLU A 1 253 ? 21.504 -3.251 0.658 1.00 87.06 253 GLU A C 1
ATOM 1925 O O . GLU A 1 253 ? 21.523 -4.479 0.673 1.00 87.06 253 GLU A O 1
ATOM 1930 N N . ARG A 1 254 ? 20.401 -2.583 1.018 1.00 87.38 254 ARG A N 1
ATOM 1931 C CA . ARG A 1 254 ? 19.170 -3.202 1.557 1.00 87.38 254 ARG A CA 1
ATOM 1932 C C . ARG A 1 254 ? 18.047 -3.384 0.531 1.00 87.38 254 ARG A C 1
ATOM 1934 O O . ARG A 1 254 ? 16.909 -3.692 0.915 1.00 87.38 254 ARG A O 1
ATOM 1941 N N . TYR A 1 255 ? 18.325 -3.125 -0.741 1.00 92.19 255 TYR A N 1
ATOM 1942 C CA . TYR A 1 255 ? 17.353 -3.175 -1.829 1.00 92.19 255 TYR A CA 1
ATOM 1943 C C . TYR A 1 255 ? 17.754 -4.221 -2.872 1.00 92.19 255 TYR A C 1
ATOM 1945 O O . TYR A 1 255 ? 18.806 -4.865 -2.777 1.00 92.19 255 TYR A O 1
ATOM 1953 N N . PHE A 1 256 ? 16.868 -4.413 -3.843 1.00 95.00 256 PHE A N 1
ATOM 1954 C CA . PHE A 1 256 ? 17.135 -5.195 -5.035 1.00 95.00 256 PHE A CA 1
ATOM 1955 C C . PHE A 1 256 ? 16.681 -4.413 -6.268 1.00 95.00 256 PHE A C 1
ATOM 1957 O O . PHE A 1 256 ? 15.811 -3.550 -6.176 1.00 95.00 256 PHE A O 1
ATOM 1964 N N . GLU A 1 257 ? 17.264 -4.743 -7.411 1.00 95.38 257 GLU A N 1
ATOM 1965 C CA . GLU A 1 257 ? 16.785 -4.362 -8.739 1.00 95.38 257 GLU A CA 1
ATOM 1966 C C . GLU A 1 257 ? 16.726 -5.624 -9.616 1.00 95.38 257 GLU A C 1
ATOM 1968 O O . GLU A 1 257 ? 17.360 -6.635 -9.309 1.00 95.38 257 GLU A O 1
ATOM 1973 N N . LEU A 1 258 ? 15.985 -5.584 -10.719 1.00 95.38 258 LEU A N 1
ATOM 1974 C CA . LEU A 1 258 ? 16.012 -6.619 -11.747 1.00 95.38 258 LEU A CA 1
ATOM 1975 C C . LEU A 1 258 ? 17.355 -6.577 -12.493 1.00 95.38 258 LEU A C 1
ATOM 1977 O O . LEU A 1 258 ? 17.866 -5.506 -12.821 1.00 95.38 258 LEU A O 1
ATOM 1981 N N . GLY A 1 259 ? 17.946 -7.745 -12.747 1.00 90.44 259 GLY A N 1
ATOM 1982 C CA . GLY A 1 259 ? 19.324 -7.867 -13.232 1.00 90.44 259 GLY A CA 1
ATOM 1983 C C . GLY A 1 259 ? 19.541 -7.431 -14.683 1.00 90.44 259 GLY A C 1
ATOM 1984 O O . GLY A 1 259 ? 20.619 -6.951 -15.013 1.00 90.44 259 GLY A O 1
ATOM 1985 N N . ALA A 1 260 ? 18.529 -7.564 -15.542 1.00 83.62 260 ALA A N 1
ATOM 1986 C CA . ALA A 1 260 ? 18.655 -7.330 -16.983 1.00 83.62 260 ALA A CA 1
ATOM 1987 C C . ALA A 1 260 ? 18.404 -5.871 -17.415 1.00 83.62 260 ALA A C 1
ATOM 1989 O O . ALA A 1 260 ? 18.357 -5.592 -18.611 1.00 83.62 260 ALA A O 1
ATOM 1990 N N . ILE A 1 261 ? 18.203 -4.942 -16.472 1.00 88.00 261 ILE A N 1
ATOM 1991 C CA . ILE A 1 261 ? 17.765 -3.578 -16.795 1.00 88.00 261 ILE A CA 1
ATOM 1992 C C . ILE A 1 261 ? 18.962 -2.621 -16.844 1.00 88.00 261 ILE A C 1
ATOM 1994 O O . ILE A 1 261 ? 19.658 -2.483 -15.833 1.00 88.00 261 ILE A O 1
ATOM 1998 N N . PRO A 1 262 ? 19.213 -1.941 -17.984 1.00 87.38 262 PRO A N 1
ATOM 1999 C CA . PRO A 1 262 ? 20.336 -1.020 -18.112 1.00 87.38 262 PRO A CA 1
ATOM 2000 C C . PRO A 1 262 ? 20.253 0.125 -17.101 1.00 87.38 262 PRO A C 1
ATOM 2002 O O . PRO A 1 262 ? 19.247 0.827 -17.020 1.00 87.38 262 PRO A O 1
ATOM 2005 N N . GLN A 1 263 ? 21.347 0.366 -16.381 1.00 84.69 263 GLN A N 1
ATOM 2006 C CA . GLN A 1 263 ? 21.448 1.460 -15.414 1.00 84.69 263 GLN A CA 1
ATOM 2007 C C . GLN A 1 263 ? 21.116 2.851 -16.015 1.00 84.69 263 GLN A C 1
ATOM 2009 O O . GLN A 1 263 ? 20.348 3.575 -15.378 1.00 84.69 263 GLN A O 1
ATOM 2014 N N . PRO A 1 264 ? 21.545 3.202 -17.251 1.00 86.00 264 PRO A N 1
ATOM 2015 C CA . PRO A 1 264 ? 21.182 4.487 -17.861 1.00 86.00 264 PRO A CA 1
ATOM 2016 C C . PRO A 1 264 ? 19.670 4.682 -18.059 1.00 86.00 264 PRO A C 1
ATOM 2018 O O . PRO A 1 264 ? 19.177 5.808 -18.028 1.00 86.00 264 PRO A O 1
ATOM 2021 N N . LEU A 1 265 ? 18.912 3.593 -18.247 1.00 85.25 265 LEU A N 1
ATOM 2022 C CA . LEU A 1 265 ? 17.452 3.658 -18.348 1.00 85.25 265 LEU A CA 1
ATOM 2023 C C . LEU A 1 265 ? 16.824 4.011 -16.996 1.00 85.25 265 LEU A C 1
ATOM 2025 O O . LEU A 1 265 ? 15.912 4.833 -16.932 1.00 85.25 265 LEU A O 1
ATOM 2029 N N . LEU A 1 266 ? 17.326 3.409 -15.914 1.00 85.06 266 LEU A N 1
ATOM 2030 C CA . LEU A 1 266 ? 16.843 3.682 -14.559 1.00 85.06 266 LEU A CA 1
ATOM 2031 C C . LEU A 1 266 ? 17.096 5.135 -14.158 1.00 85.06 266 LEU A C 1
ATOM 2033 O O . LEU A 1 266 ? 16.214 5.767 -13.581 1.00 85.06 266 LEU A O 1
ATOM 2037 N N . GLU A 1 267 ? 18.271 5.665 -14.493 1.00 81.88 267 GLU A N 1
ATOM 2038 C CA . GLU A 1 267 ? 18.640 7.063 -14.253 1.00 81.88 267 GLU A CA 1
ATOM 2039 C C . GLU A 1 267 ? 17.748 8.015 -15.048 1.00 81.88 267 GLU A C 1
ATOM 2041 O O . GLU A 1 267 ? 17.198 8.958 -14.480 1.00 81.88 267 GLU A O 1
ATOM 2046 N N . ARG A 1 268 ? 17.515 7.727 -16.336 1.00 81.00 268 ARG A N 1
ATOM 2047 C CA . ARG A 1 268 ? 16.622 8.535 -17.176 1.00 81.00 268 ARG A CA 1
ATOM 2048 C C . ARG A 1 268 ? 15.194 8.590 -16.640 1.00 81.00 268 ARG A C 1
ATOM 2050 O O . ARG A 1 268 ? 14.564 9.630 -16.746 1.00 81.00 268 ARG A O 1
ATOM 2057 N N . TRP A 1 269 ? 14.692 7.496 -16.074 1.00 79.44 269 TRP A N 1
ATOM 2058 C CA . TRP A 1 269 ? 13.353 7.441 -15.481 1.00 79.44 269 TRP A CA 1
ATOM 2059 C C . TRP A 1 269 ? 13.332 7.782 -13.986 1.00 79.44 269 TRP A C 1
ATOM 2061 O O . TRP A 1 269 ? 12.385 7.441 -13.284 1.00 79.44 269 TRP A O 1
ATOM 2071 N N . SER A 1 270 ? 14.369 8.432 -13.464 1.00 75.44 270 SER A N 1
ATOM 2072 C CA . SER A 1 270 ? 14.432 8.899 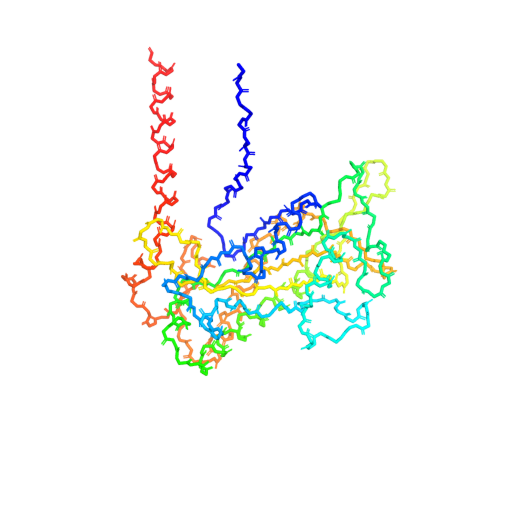-12.074 1.00 75.44 270 SER A CA 1
ATOM 2073 C C . SER A 1 270 ? 14.416 10.431 -11.989 1.00 75.44 270 SER A C 1
ATOM 2075 O O . SER A 1 270 ? 14.997 11.021 -11.081 1.00 75.44 270 SER A O 1
ATOM 2077 N N . SER A 1 271 ? 13.724 11.095 -12.912 1.00 69.31 271 SER A N 1
ATOM 2078 C CA . SER A 1 271 ? 13.660 12.553 -13.073 1.00 69.31 271 SER A CA 1
ATOM 2079 C C . SER A 1 271 ? 13.223 13.254 -11.782 1.00 69.31 271 SER A C 1
ATOM 2081 O O . SER A 1 271 ? 13.900 14.165 -11.299 1.00 69.31 271 SER A O 1
ATOM 2083 N N . ARG A 1 272 ? 12.164 12.759 -11.125 1.00 65.56 272 ARG A N 1
ATOM 2084 C CA . ARG A 1 272 ? 11.719 13.287 -9.817 1.00 65.56 272 ARG A CA 1
ATOM 2085 C C . ARG A 1 272 ? 12.767 13.108 -8.716 1.00 65.56 272 ARG A C 1
ATOM 2087 O O . ARG A 1 272 ? 12.889 13.948 -7.825 1.00 65.56 272 ARG A O 1
ATOM 2094 N N . HIS A 1 273 ? 13.516 12.009 -8.752 1.00 64.31 273 HIS A N 1
ATOM 2095 C CA . HIS A 1 273 ? 14.597 11.776 -7.802 1.00 64.31 273 HIS A CA 1
ATOM 2096 C C . HIS A 1 273 ? 15.696 12.827 -7.963 1.00 64.31 273 HIS A C 1
ATOM 2098 O O . HIS A 1 273 ? 16.088 13.448 -6.975 1.00 64.31 273 HIS A O 1
ATOM 2104 N N . HIS A 1 274 ? 16.107 13.104 -9.202 1.00 63.38 274 HIS A N 1
ATOM 2105 C CA . HIS A 1 274 ? 17.087 14.144 -9.506 1.00 63.38 274 HIS A CA 1
ATOM 2106 C C . HIS A 1 274 ? 16.638 15.530 -9.036 1.00 63.38 274 HIS A C 1
ATOM 2108 O O . HIS A 1 274 ? 17.424 16.233 -8.406 1.00 63.38 274 HIS A O 1
ATOM 2114 N N . GLN A 1 275 ? 15.373 15.901 -9.254 1.00 64.12 275 GLN A N 1
ATOM 2115 C CA . GLN A 1 275 ? 14.857 17.196 -8.801 1.00 64.12 275 GLN A CA 1
ATOM 2116 C C . GLN A 1 275 ? 14.911 17.374 -7.287 1.00 64.12 275 GLN A C 1
ATOM 2118 O O . GLN A 1 275 ? 15.386 18.396 -6.798 1.00 64.12 275 GLN A O 1
ATOM 2123 N N . VAL A 1 276 ? 14.453 16.375 -6.530 1.00 59.50 276 VAL A N 1
ATOM 2124 C CA . VAL A 1 276 ? 14.489 16.451 -5.065 1.00 59.50 276 VAL A CA 1
ATOM 2125 C C . VAL A 1 276 ? 15.934 16.493 -4.567 1.00 59.50 276 VAL A C 1
ATOM 2127 O O . VAL A 1 276 ? 16.236 17.249 -3.648 1.00 59.50 276 VAL A O 1
ATOM 2130 N N . HIS A 1 277 ? 16.843 15.733 -5.183 1.00 67.19 277 HIS A N 1
ATOM 2131 C CA . HIS A 1 277 ? 18.265 15.790 -4.844 1.00 67.19 277 HIS A CA 1
ATOM 2132 C C . HIS A 1 277 ? 18.886 17.162 -5.132 1.00 67.19 277 HIS A C 1
ATOM 2134 O O . HIS A 1 277 ? 19.623 17.670 -4.288 1.00 67.19 277 HIS A O 1
ATOM 2140 N N . ALA A 1 278 ? 18.549 17.785 -6.264 1.00 69.69 278 ALA A N 1
ATOM 2141 C CA . ALA A 1 278 ? 18.990 19.137 -6.593 1.00 69.69 278 ALA A CA 1
ATOM 2142 C C . ALA A 1 278 ? 18.452 20.169 -5.588 1.00 69.69 278 ALA A C 1
ATOM 2144 O O . ALA A 1 278 ? 19.216 20.990 -5.087 1.00 69.69 278 ALA A O 1
ATOM 2145 N N . ALA A 1 279 ? 17.171 20.081 -5.217 1.00 69.06 279 ALA A N 1
ATOM 2146 C CA . ALA A 1 279 ? 16.564 20.965 -4.221 1.00 69.06 279 ALA A CA 1
ATOM 2147 C C . ALA A 1 279 ? 17.199 20.808 -2.825 1.00 69.06 279 ALA A C 1
ATOM 2149 O O . ALA A 1 279 ? 17.434 21.802 -2.138 1.00 69.06 279 ALA A O 1
ATOM 2150 N N . ILE A 1 280 ? 17.515 19.575 -2.407 1.00 67.81 280 ILE A N 1
ATOM 2151 C CA . ILE A 1 280 ? 18.232 19.313 -1.148 1.00 67.81 280 ILE A CA 1
ATOM 2152 C C . ILE A 1 280 ? 19.637 19.916 -1.195 1.00 67.81 280 ILE A C 1
ATOM 2154 O O . ILE A 1 280 ? 20.027 20.598 -0.252 1.00 67.81 280 ILE A O 1
ATOM 2158 N N . ALA A 1 281 ? 20.387 19.683 -2.276 1.00 73.75 281 ALA A N 1
ATOM 2159 C CA . ALA A 1 281 ? 21.739 20.215 -2.430 1.00 73.75 281 ALA A CA 1
ATOM 2160 C C . ALA A 1 281 ? 21.745 21.749 -2.398 1.00 73.75 281 ALA A C 1
ATOM 2162 O O . ALA A 1 281 ? 22.559 22.342 -1.696 1.00 73.75 281 ALA A O 1
ATOM 2163 N N . GLN A 1 282 ? 20.789 22.380 -3.083 1.00 78.62 282 GLN A N 1
ATOM 2164 C CA . GLN A 1 282 ? 20.626 23.829 -3.064 1.00 78.62 282 GLN A CA 1
ATOM 2165 C C . GLN A 1 282 ? 20.357 24.342 -1.647 1.00 78.62 282 GLN A C 1
ATOM 2167 O O . GLN A 1 282 ? 21.028 25.265 -1.197 1.00 78.62 282 GLN A O 1
ATOM 2172 N N . ARG A 1 283 ? 19.434 23.705 -0.917 1.00 73.75 283 ARG A N 1
ATOM 2173 C CA . ARG A 1 283 ? 19.080 24.126 0.443 1.00 73.75 283 ARG A CA 1
ATOM 2174 C C . ARG A 1 283 ? 20.219 23.934 1.442 1.00 73.75 283 ARG A C 1
ATOM 2176 O O . ARG A 1 283 ? 20.369 24.756 2.338 1.00 73.75 283 ARG A O 1
ATOM 2183 N N . LEU A 1 284 ? 21.018 22.878 1.289 1.00 78.69 284 LEU A N 1
ATOM 2184 C CA . LEU A 1 284 ? 22.236 22.688 2.080 1.00 78.69 284 LEU A CA 1
ATOM 2185 C C . LEU A 1 284 ? 23.260 23.787 1.780 1.00 78.69 284 LEU A C 1
ATOM 2187 O O . LEU A 1 284 ? 23.782 24.383 2.713 1.00 78.69 284 LEU A O 1
ATOM 2191 N N . ALA A 1 285 ? 23.472 24.114 0.503 1.00 81.38 285 ALA A N 1
ATOM 2192 C CA . ALA A 1 285 ? 24.377 25.190 0.106 1.00 81.38 285 ALA A CA 1
ATOM 2193 C C . ALA A 1 285 ? 23.897 26.574 0.587 1.00 81.38 285 ALA A C 1
ATOM 2195 O O . ALA A 1 285 ? 24.713 27.419 0.944 1.00 81.38 285 ALA A O 1
ATOM 2196 N N . ASP A 1 286 ? 22.582 26.822 0.607 1.00 84.25 286 ASP A N 1
ATOM 2197 C CA . ASP A 1 286 ? 21.998 28.038 1.185 1.00 84.25 286 ASP A CA 1
ATOM 2198 C C . ASP A 1 286 ? 22.252 28.110 2.699 1.00 84.25 286 ASP A C 1
ATOM 2200 O O . ASP A 1 286 ? 22.691 29.147 3.192 1.00 84.25 286 ASP A O 1
ATOM 2204 N N . GLN A 1 287 ? 22.040 27.005 3.425 1.00 77.19 287 GLN A N 1
ATOM 2205 C CA . GLN A 1 287 ? 22.314 26.935 4.864 1.00 77.19 287 GLN A CA 1
ATOM 2206 C C . GLN A 1 287 ? 23.800 27.101 5.191 1.00 77.19 287 GLN A C 1
ATOM 2208 O O . GLN A 1 287 ? 24.124 27.785 6.156 1.00 77.19 287 GLN A O 1
ATOM 2213 N N . GLU A 1 288 ? 24.700 26.501 4.408 1.00 81.56 288 GLU A N 1
ATOM 2214 C CA . GLU A 1 288 ? 26.148 26.679 4.572 1.00 81.56 288 GLU A CA 1
ATOM 2215 C C . GLU A 1 288 ? 26.543 28.148 4.399 1.00 81.56 288 GLU A C 1
ATOM 2217 O O . GLU A 1 288 ? 27.217 28.692 5.268 1.00 81.56 288 GLU A O 1
ATOM 2222 N N . ARG A 1 289 ? 26.035 28.828 3.360 1.00 86.44 289 ARG A N 1
ATOM 2223 C CA . ARG A 1 289 ? 26.264 30.270 3.160 1.00 86.44 289 ARG A CA 1
ATOM 2224 C C . ARG A 1 289 ? 25.735 31.124 4.313 1.00 86.44 289 ARG A C 1
ATOM 2226 O O . ARG A 1 289 ? 26.386 32.084 4.714 1.00 86.44 289 ARG A O 1
ATOM 2233 N N . GLU A 1 290 ? 24.556 30.799 4.838 1.00 82.25 290 GLU A N 1
ATOM 2234 C CA . GLU A 1 290 ? 23.945 31.515 5.966 1.00 82.25 290 GLU A CA 1
ATOM 2235 C C . GLU A 1 290 ? 24.742 31.315 7.268 1.00 82.25 290 GLU A C 1
ATOM 2237 O O . GLU A 1 290 ? 24.971 32.266 8.018 1.00 82.25 290 GLU A O 1
ATOM 2242 N N . LEU A 1 291 ? 25.231 30.094 7.509 1.00 78.00 291 LEU A N 1
ATOM 2243 C CA . LEU A 1 291 ? 26.113 29.763 8.630 1.00 78.00 291 LEU A CA 1
ATOM 2244 C C . LEU A 1 291 ? 27.466 30.474 8.517 1.00 78.00 291 LEU A C 1
ATOM 2246 O O . LEU A 1 291 ? 27.916 31.067 9.495 1.00 78.00 291 LEU A O 1
ATOM 2250 N N . GLU A 1 292 ? 28.090 30.466 7.338 1.00 80.94 292 GLU A N 1
ATOM 2251 C CA . GLU A 1 292 ? 29.347 31.178 7.075 1.00 80.94 292 GLU A CA 1
ATOM 2252 C C . GLU A 1 292 ? 29.197 32.689 7.291 1.00 80.94 292 GLU A C 1
ATOM 2254 O O . GLU A 1 292 ? 30.044 33.301 7.938 1.00 80.94 292 GLU A O 1
ATOM 2259 N N . ALA A 1 293 ? 28.088 33.281 6.838 1.00 77.12 293 ALA A N 1
ATOM 2260 C CA . ALA A 1 293 ? 27.785 34.697 7.045 1.00 77.12 293 ALA A CA 1
ATOM 2261 C C . ALA A 1 293 ? 27.471 35.061 8.509 1.00 77.12 293 ALA A C 1
ATOM 2263 O O . ALA A 1 293 ? 27.598 36.221 8.883 1.00 77.12 293 ALA A O 1
ATOM 2264 N N . THR A 1 294 ? 27.049 34.094 9.330 1.00 75.94 294 THR A N 1
ATOM 2265 C CA . THR A 1 294 ? 26.765 34.296 10.765 1.00 75.94 294 THR A CA 1
ATOM 2266 C C . THR A 1 294 ? 28.022 34.162 11.632 1.00 75.94 294 THR A C 1
ATOM 2268 O O . THR A 1 294 ? 28.075 34.702 12.736 1.00 75.94 294 THR A O 1
ATOM 2271 N N . ILE A 1 295 ? 29.016 33.402 11.163 1.00 74.19 295 ILE A N 1
ATOM 2272 C CA . ILE A 1 295 ? 30.283 33.156 11.869 1.00 74.19 295 ILE A CA 1
ATOM 2273 C C . ILE A 1 295 ? 31.340 34.229 11.533 1.00 74.19 295 ILE A C 1
ATOM 2275 O O . ILE A 1 295 ? 32.275 34.413 12.316 1.00 74.19 295 ILE A O 1
ATOM 2279 N N . ALA A 1 296 ? 31.191 34.924 10.400 1.00 55.53 296 ALA A N 1
ATOM 2280 C CA . ALA A 1 296 ? 32.022 36.056 9.977 1.00 55.53 296 ALA A CA 1
ATOM 2281 C C . ALA A 1 296 ? 31.662 37.364 10.705 1.00 55.53 296 ALA A C 1
ATOM 2283 O O . ALA A 1 296 ? 32.609 38.119 11.027 1.00 55.53 296 ALA A O 1
#